Protein AF-A0A7C7H1S4-F1 (afdb_monomer)

Secondary structure (DSSP, 8-state):
--SBS-HHHHHHHHH---HHHHHHHHHHTT-TTSHHHHHHHHHHHHHHHHHHHHHHHHHHHHHHSS-HHHHHHHHHHHHHHHHHHHHHHHHT-HHHHHHHHHHHTS-HHHHHHHHHHHHHHHHHHHHHTT--HHHHHHHHHHHHHHH---TT-HHHHHHHHHIIIIIHHHHHHHHHHH--HHHHHH-HHHHHHHHHHHHHHHHHHHHHHGGGGGTS-HHHHHHHHHHHT---HHHHHHHHHHHHTTSB-HHHHHHHHHHHHHHHHHHHHHHHHHSPPP-----

Sequence (283 aa):
PELVKNDWMLALILSTTSLGVVLPVLKERRLSDTRFGQSVLMSALFADFVTMLLISLLATYLEGGLNIEMLLVFFLFLAFAALYRTGIVAQRSNTIRKLFEDLSHATSQIKLRASLAILVSFIVLAEILNAEMILGAFIAGVVISLLTTSPERKVERDLEAFGFSFFIPIFFILVGVSFDVQELISSKDALLLVPLLLAAAIVVKMVPMMLFRLSFTWKETFAAGSLLSARLSLIIAASLIALEQEIITPAVNSAIILVAIITVTLSPIVFSKLMPNGKSEEE

Nearest PDB structures (foldseek):
  5bz2-assembly1_A-2  TM=8.449E-01  e=3.592E-06  Thermus thermophilus
  4bwz-assembly1_A  TM=7.333E-01  e=1.072E-05  Thermus thermophilus
  8bxg-assembly1_A  TM=7.525E-01  e=3.982E-05  Escherichia coli
  8by2-assembly1_A  TM=7.332E-01  e=1.614E-04  Escherichia coli

Radius of gyration: 20.5 Å; Cα contacts (8 Å, |Δi|>4): 283; chains: 1; bounding box: 42×53×60 Å

Structure (mmCIF, N/CA/C/O backbone):
data_AF-A0A7C7H1S4-F1
#
_entry.id   AF-A0A7C7H1S4-F1
#
loop_
_atom_site.group_PDB
_atom_site.id
_atom_site.type_symbol
_atom_site.label_atom_id
_atom_site.label_alt_id
_atom_site.label_comp_id
_atom_site.label_asym_id
_atom_site.label_entity_id
_atom_site.label_seq_id
_atom_site.pdbx_PDB_ins_code
_atom_site.Cartn_x
_atom_site.Cartn_y
_atom_site.Cartn_z
_atom_site.occupancy
_atom_site.B_iso_or_equiv
_atom_site.auth_seq_id
_atom_site.auth_comp_id
_atom_site.auth_asym_id
_atom_site.auth_atom_id
_atom_site.pdbx_PDB_model_num
ATOM 1 N N . PRO A 1 1 ? 15.618 -3.154 -26.543 1.00 47.28 1 PRO A N 1
ATOM 2 C CA . PRO A 1 1 ? 15.459 -3.983 -25.326 1.00 47.28 1 PRO A CA 1
ATOM 3 C C . PRO A 1 1 ? 14.022 -3.875 -24.826 1.00 47.28 1 PRO A C 1
ATOM 5 O O . PRO A 1 1 ? 13.499 -2.769 -24.741 1.00 47.28 1 PRO A O 1
ATOM 8 N N . GLU A 1 2 ? 13.373 -5.007 -24.581 1.00 65.69 2 GLU A N 1
ATOM 9 C CA . GLU A 1 2 ? 12.034 -5.032 -23.994 1.00 65.69 2 GLU A CA 1
ATOM 10 C C . GLU A 1 2 ? 12.096 -4.375 -22.605 1.00 65.69 2 GLU A C 1
ATOM 12 O O . GLU A 1 2 ? 12.962 -4.712 -21.798 1.00 65.69 2 GLU A O 1
ATOM 17 N N . LEU A 1 3 ? 11.262 -3.360 -22.364 1.00 66.50 3 LEU A N 1
ATOM 18 C CA . LEU A 1 3 ? 11.312 -2.556 -21.132 1.00 66.50 3 LEU A CA 1
ATOM 19 C C . LEU A 1 3 ? 10.819 -3.340 -19.909 1.00 66.50 3 LEU A C 1
ATOM 21 O O . LEU A 1 3 ? 11.202 -3.027 -18.782 1.00 66.50 3 LEU A O 1
ATOM 25 N N . VAL A 1 4 ? 9.973 -4.343 -20.148 1.00 74.19 4 VAL A N 1
ATOM 26 C CA . VAL A 1 4 ? 9.357 -5.217 -19.152 1.00 74.19 4 VAL A CA 1
ATOM 27 C C . VAL A 1 4 ? 9.367 -6.629 -19.723 1.00 74.19 4 VAL A C 1
ATOM 29 O O . VAL A 1 4 ? 8.802 -6.855 -20.786 1.00 74.19 4 VAL A O 1
ATOM 32 N N . LYS A 1 5 ? 10.010 -7.572 -19.032 1.00 80.19 5 LYS A N 1
ATOM 33 C CA . LYS A 1 5 ? 10.092 -8.976 -19.471 1.00 80.19 5 LYS A CA 1
ATOM 34 C C . LYS A 1 5 ? 8.909 -9.833 -18.993 1.00 80.19 5 LYS A C 1
ATOM 36 O O . LYS A 1 5 ? 8.743 -10.956 -19.460 1.00 80.19 5 LYS A O 1
ATOM 41 N N . ASN A 1 6 ? 8.119 -9.352 -18.025 1.00 83.06 6 ASN A N 1
ATOM 42 C CA . ASN A 1 6 ? 7.006 -10.101 -17.435 1.00 83.06 6 ASN A CA 1
ATOM 43 C C . ASN A 1 6 ? 5.815 -9.194 -17.073 1.00 83.06 6 ASN A C 1
ATOM 45 O O . ASN A 1 6 ? 5.863 -8.428 -16.107 1.00 83.06 6 ASN A O 1
ATOM 49 N N . ASP A 1 7 ? 4.720 -9.341 -17.820 1.00 88.12 7 ASP A N 1
ATOM 50 C CA . ASP A 1 7 ? 3.498 -8.547 -17.642 1.00 88.12 7 ASP A CA 1
ATOM 51 C C . ASP A 1 7 ? 2.780 -8.826 -16.315 1.00 88.12 7 ASP A C 1
ATOM 53 O O . ASP A 1 7 ? 2.174 -7.924 -15.734 1.00 88.12 7 ASP A O 1
ATOM 57 N N . TRP A 1 8 ? 2.860 -10.059 -15.799 1.00 89.75 8 TRP A N 1
ATOM 58 C CA . TRP A 1 8 ? 2.226 -10.434 -14.532 1.00 89.75 8 TRP A CA 1
ATOM 59 C C . TRP A 1 8 ? 2.878 -9.728 -13.352 1.00 89.75 8 TRP A C 1
ATOM 61 O O . TRP A 1 8 ? 2.170 -9.215 -12.487 1.00 89.75 8 TRP A O 1
ATOM 71 N N . MET A 1 9 ? 4.210 -9.639 -13.342 1.00 90.12 9 MET A N 1
ATOM 72 C CA . MET A 1 9 ? 4.935 -8.900 -12.311 1.00 90.12 9 MET A CA 1
ATOM 73 C C . MET A 1 9 ? 4.520 -7.426 -12.321 1.00 90.12 9 MET A C 1
ATOM 75 O O . MET A 1 9 ? 4.162 -6.877 -11.281 1.00 90.12 9 MET A O 1
ATOM 79 N N . LEU A 1 10 ? 4.459 -6.801 -13.502 1.00 91.12 10 LEU A N 1
ATOM 80 C CA . LEU A 1 10 ? 4.014 -5.413 -13.625 1.00 91.12 10 LEU A CA 1
ATOM 81 C C . LEU A 1 10 ? 2.557 -5.226 -13.168 1.00 91.12 10 LEU A C 1
ATOM 83 O O . LEU A 1 10 ? 2.248 -4.264 -12.463 1.00 91.12 10 LEU A O 1
ATOM 87 N N . ALA A 1 11 ? 1.661 -6.149 -13.523 1.00 91.81 11 ALA A N 1
ATOM 88 C CA . ALA A 1 11 ? 0.269 -6.116 -13.083 1.00 91.81 11 ALA A CA 1
ATOM 89 C C . ALA A 1 11 ? 0.149 -6.210 -11.553 1.00 91.81 11 ALA A C 1
ATOM 91 O O . ALA A 1 11 ? -0.634 -5.474 -10.950 1.00 91.81 11 ALA A O 1
ATOM 92 N N . LEU A 1 12 ? 0.950 -7.068 -10.915 1.00 92.44 12 LEU A N 1
ATOM 93 C CA . LEU A 1 12 ? 0.986 -7.211 -9.461 1.00 92.44 12 LEU A CA 1
ATOM 94 C C . LEU A 1 12 ? 1.558 -5.968 -8.770 1.00 92.44 12 LEU A C 1
ATOM 96 O O . LEU A 1 12 ? 0.929 -5.463 -7.839 1.00 92.44 12 LEU A O 1
ATOM 100 N N . ILE A 1 13 ? 2.670 -5.422 -9.276 1.00 93.12 13 ILE A N 1
ATOM 101 C CA . ILE A 1 13 ? 3.261 -4.147 -8.831 1.00 93.12 13 ILE A CA 1
ATOM 102 C C . ILE A 1 13 ? 2.192 -3.046 -8.849 1.00 93.12 13 ILE A C 1
ATOM 104 O O . ILE A 1 13 ? 1.955 -2.370 -7.842 1.00 93.12 13 ILE A O 1
ATOM 108 N N . LEU A 1 14 ? 1.479 -2.903 -9.970 1.00 92.81 14 LEU A N 1
ATOM 109 C CA . LEU A 1 14 ? 0.413 -1.916 -10.120 1.00 92.81 14 LEU A CA 1
ATOM 110 C C . LEU A 1 14 ? -0.823 -2.236 -9.275 1.00 92.81 14 LEU A C 1
ATOM 112 O O . LEU A 1 14 ? -1.588 -1.325 -8.977 1.00 92.81 14 LEU A O 1
ATOM 116 N N . SER A 1 15 ? -1.050 -3.476 -8.850 1.00 92.44 15 SER A N 1
ATOM 117 C CA . SER A 1 15 ? -2.211 -3.844 -8.030 1.00 92.44 15 SER A CA 1
ATOM 118 C C . SER A 1 15 ? -2.051 -3.490 -6.545 1.00 92.44 15 SER A C 1
ATOM 120 O O . SER A 1 15 ? -3.039 -3.515 -5.804 1.00 92.44 15 SER A O 1
ATOM 122 N N . THR A 1 16 ? -0.850 -3.134 -6.094 1.00 91.94 16 THR A N 1
ATOM 123 C CA . THR A 1 16 ? -0.592 -2.747 -4.697 1.00 91.94 16 THR A CA 1
ATOM 124 C C . THR A 1 16 ? -1.364 -1.483 -4.272 1.00 91.94 16 THR A C 1
ATOM 126 O O . THR A 1 16 ? -1.793 -0.675 -5.103 1.00 91.94 16 THR A O 1
ATOM 129 N N . THR A 1 17 ? -1.568 -1.314 -2.965 1.00 91.62 17 THR A N 1
ATOM 130 C CA . THR A 1 17 ? -2.056 -0.092 -2.307 1.00 91.62 17 THR A CA 1
ATOM 131 C C . THR A 1 17 ? -1.061 0.310 -1.203 1.00 91.62 17 THR A C 1
ATOM 133 O O . THR A 1 17 ? -0.075 -0.374 -0.933 1.00 91.62 17 THR A O 1
ATOM 136 N N . SER A 1 18 ? -1.237 1.493 -0.610 1.00 89.19 18 SER A N 1
ATOM 137 C CA . SER A 1 18 ? -0.488 1.928 0.569 1.00 89.19 18 SER A CA 1
ATOM 138 C C . SER A 1 18 ? -1.405 2.117 1.775 1.00 89.19 18 SER A C 1
ATOM 140 O O . SER A 1 18 ? -1.932 3.205 2.014 1.00 89.19 18 SER A O 1
ATOM 142 N N . LEU A 1 19 ? -1.546 1.074 2.596 1.00 85.44 19 LEU A N 1
ATOM 143 C CA . LEU A 1 19 ? -2.200 1.179 3.910 1.00 85.44 19 LEU A CA 1
ATOM 144 C C . LEU A 1 19 ? -1.604 2.276 4.798 1.00 85.44 19 LEU A C 1
ATOM 146 O O . LEU A 1 19 ? -2.344 2.945 5.520 1.00 85.44 19 LEU A O 1
ATOM 150 N N . GLY A 1 20 ? -0.289 2.497 4.693 1.00 82.50 20 GLY A N 1
ATOM 151 C CA . GLY A 1 20 ? 0.423 3.566 5.398 1.00 82.50 20 GLY A CA 1
ATOM 152 C C . GLY A 1 20 ? -0.087 4.973 5.071 1.00 82.50 20 GLY A C 1
ATOM 153 O O . GLY A 1 20 ? 0.151 5.890 5.846 1.00 82.50 20 GLY A O 1
ATOM 154 N N . VAL A 1 21 ? -0.824 5.140 3.970 1.00 89.56 21 VAL A N 1
ATOM 155 C CA . VAL A 1 21 ? -1.446 6.407 3.557 1.00 89.56 21 VAL A CA 1
ATOM 156 C C . VAL A 1 21 ? -2.957 6.361 3.775 1.00 89.56 21 VAL A C 1
ATOM 158 O O . VAL A 1 21 ? -3.536 7.305 4.306 1.00 89.56 21 VAL A O 1
ATOM 161 N N . VAL A 1 22 ? -3.603 5.244 3.428 1.00 92.62 22 VAL A N 1
ATOM 162 C CA . VAL A 1 22 ? -5.058 5.071 3.567 1.00 92.62 22 VAL A CA 1
ATOM 163 C C . VAL A 1 22 ? -5.507 5.247 5.022 1.00 92.62 22 VAL A C 1
ATOM 165 O O . VAL A 1 22 ? -6.466 5.975 5.282 1.00 92.62 22 VAL A O 1
ATOM 168 N N . LEU A 1 23 ? -4.823 4.613 5.981 1.00 90.62 23 LEU A N 1
ATOM 169 C CA . LEU A 1 23 ? -5.237 4.640 7.386 1.00 90.62 23 LEU A CA 1
ATOM 170 C C . LEU A 1 23 ? -5.125 6.042 8.016 1.00 90.62 23 LEU A C 1
ATOM 172 O O . LEU A 1 23 ? -6.124 6.486 8.590 1.00 90.62 23 LEU A O 1
ATOM 176 N N . PRO A 1 24 ? -3.993 6.770 7.911 1.00 88.56 24 PRO A N 1
ATOM 177 C CA . PRO A 1 24 ? -3.907 8.142 8.410 1.00 88.56 24 PRO A CA 1
ATOM 178 C C . PRO A 1 24 ? -4.951 9.068 7.800 1.00 88.56 24 PRO A C 1
ATOM 180 O O . PRO A 1 24 ? -5.603 9.797 8.540 1.00 88.56 24 PRO A O 1
ATOM 183 N N . VAL A 1 25 ? -5.179 8.985 6.485 1.00 92.25 25 VAL A N 1
ATOM 184 C CA . VAL A 1 25 ? -6.167 9.829 5.799 1.00 92.25 25 VAL A CA 1
ATOM 185 C C . VAL A 1 25 ? -7.581 9.557 6.320 1.00 92.25 25 VAL A C 1
ATOM 187 O O . VAL A 1 25 ? -8.343 10.490 6.567 1.00 92.25 25 VAL A O 1
ATOM 190 N N . LEU A 1 26 ? -7.949 8.292 6.552 1.00 92.88 26 LEU A N 1
ATOM 191 C CA . LEU A 1 26 ? -9.249 7.960 7.147 1.00 92.88 26 LEU A CA 1
ATOM 192 C C . LEU A 1 26 ? -9.358 8.402 8.611 1.00 92.88 26 LEU A C 1
ATOM 194 O O . LEU A 1 26 ? -10.427 8.863 9.015 1.00 92.88 26 LEU A O 1
ATOM 198 N N . LYS A 1 27 ? -8.283 8.288 9.401 1.00 89.44 27 LYS A N 1
ATOM 199 C CA . LYS A 1 27 ? -8.245 8.768 10.793 1.00 89.44 27 LYS A CA 1
ATOM 200 C C . LYS A 1 27 ? -8.372 10.288 10.871 1.00 89.44 27 LYS A C 1
ATOM 202 O O . LYS A 1 27 ? -9.182 10.787 11.647 1.00 89.44 27 LYS A O 1
ATOM 207 N N . GLU A 1 28 ? -7.639 11.018 10.035 1.00 89.75 28 GLU A N 1
ATOM 208 C CA . GLU A 1 28 ? -7.697 12.482 9.943 1.00 89.75 28 GLU A CA 1
ATOM 209 C C . GLU A 1 28 ? -9.112 12.963 9.593 1.00 89.75 28 GLU A C 1
ATOM 211 O O . GLU A 1 28 ? -9.611 13.938 10.154 1.00 89.75 28 GLU A O 1
ATOM 216 N N . ARG A 1 29 ? -9.807 12.218 8.727 1.00 89.50 29 ARG A N 1
ATOM 217 C CA . ARG A 1 29 ? -11.204 12.478 8.352 1.00 89.50 29 ARG A CA 1
ATOM 218 C C . ARG A 1 29 ? -12.237 11.922 9.335 1.00 89.50 29 ARG A C 1
ATOM 220 O O . ARG A 1 29 ? -13.429 12.050 9.072 1.00 89.50 29 ARG A O 1
ATOM 227 N N . ARG A 1 30 ? -11.820 11.304 10.449 1.00 90.06 30 ARG A N 1
ATOM 228 C CA . ARG A 1 30 ? -12.698 10.621 11.425 1.00 90.06 30 ARG A CA 1
ATOM 229 C C . ARG A 1 30 ? -13.612 9.559 10.792 1.00 90.06 30 ARG A C 1
ATOM 231 O O . ARG A 1 30 ? -14.701 9.282 11.284 1.00 90.06 30 ARG A O 1
ATOM 238 N N . LEU A 1 31 ? -13.170 8.958 9.690 1.00 92.06 31 LEU A N 1
ATOM 239 C CA . LEU A 1 31 ? -13.902 7.922 8.963 1.00 92.06 31 LEU A CA 1
ATOM 240 C C . LEU A 1 31 ? -13.454 6.509 9.346 1.00 92.06 31 LEU A C 1
ATOM 242 O O . LEU A 1 31 ? -14.145 5.561 8.978 1.00 92.06 31 LEU A O 1
ATOM 246 N N . SER A 1 32 ? -12.345 6.355 10.079 1.00 88.38 32 SER A N 1
ATOM 247 C CA . SER A 1 32 ? -11.744 5.058 10.426 1.00 88.38 32 SER A CA 1
ATOM 248 C C . SER A 1 32 ? -12.732 4.066 11.031 1.00 88.38 32 SER A C 1
ATOM 250 O O . SER A 1 32 ? -12.689 2.897 10.674 1.00 88.38 32 SER A O 1
ATOM 252 N N . ASP A 1 33 ? -13.649 4.519 11.883 1.00 88.25 33 ASP A N 1
ATOM 253 C CA . ASP A 1 33 ? -14.593 3.649 12.604 1.00 88.25 33 ASP A CA 1
ATOM 254 C C . ASP A 1 33 ? -15.971 3.554 11.927 1.00 88.25 33 ASP A C 1
ATOM 256 O O . ASP A 1 33 ? -16.866 2.847 12.387 1.00 88.25 33 ASP A O 1
ATOM 260 N N . THR A 1 34 ? -16.157 4.248 10.802 1.00 92.81 34 THR A N 1
ATOM 261 C CA . THR A 1 34 ? -17.404 4.198 10.030 1.00 92.81 34 THR A CA 1
ATOM 262 C C . THR A 1 34 ? -17.481 2.927 9.188 1.00 92.81 34 THR A C 1
ATOM 264 O O . THR A 1 34 ? -16.463 2.361 8.791 1.00 92.81 34 THR A O 1
ATOM 267 N N . ARG A 1 35 ? -18.700 2.507 8.815 1.00 93.81 35 ARG A N 1
ATOM 268 C CA . ARG A 1 35 ? -18.900 1.375 7.888 1.00 93.81 35 ARG A CA 1
ATOM 269 C C . ARG A 1 35 ? -18.147 1.564 6.566 1.00 93.81 35 ARG A C 1
ATOM 271 O O . ARG A 1 35 ? -17.605 0.598 6.032 1.00 93.81 35 ARG A O 1
ATOM 278 N N . PHE A 1 36 ? -18.107 2.797 6.060 1.00 93.88 36 PHE A N 1
ATOM 279 C CA . PHE A 1 36 ? -17.370 3.153 4.850 1.00 93.88 36 PHE A CA 1
ATOM 280 C C . PHE A 1 36 ? -15.860 2.988 5.043 1.00 93.88 36 PHE A C 1
ATOM 282 O O . PHE A 1 36 ? -15.238 2.214 4.318 1.00 93.88 36 PHE A O 1
ATOM 289 N N . GLY A 1 37 ? -15.278 3.647 6.051 1.00 94.00 37 GLY A N 1
ATOM 290 C CA . GLY A 1 37 ? -13.837 3.577 6.303 1.00 94.00 37 GLY A CA 1
ATOM 291 C C . GLY A 1 37 ? -13.358 2.162 6.618 1.00 94.00 37 GLY A C 1
ATOM 292 O O . GLY A 1 37 ? -12.344 1.738 6.073 1.00 94.00 37 GLY A O 1
ATOM 293 N N . GLN A 1 38 ? -14.126 1.386 7.388 1.00 93.69 38 GLN A N 1
ATOM 294 C CA . GLN A 1 38 ? -13.836 -0.030 7.630 1.00 93.69 38 GLN A CA 1
ATOM 295 C C . GLN A 1 38 ? -13.867 -0.853 6.336 1.00 93.69 38 GLN A C 1
ATOM 297 O O . GLN A 1 38 ? -12.986 -1.680 6.122 1.00 93.69 38 GLN A O 1
ATOM 302 N N . SER A 1 39 ? -14.815 -0.599 5.429 1.00 93.94 39 SER A N 1
ATOM 303 C CA . SER A 1 39 ? -14.861 -1.295 4.133 1.00 93.94 39 SER A CA 1
ATOM 304 C C . SER A 1 39 ? -13.647 -0.960 3.260 1.00 93.94 39 SER A C 1
ATOM 306 O O . SER A 1 39 ? -13.067 -1.853 2.645 1.00 93.94 39 SER A O 1
ATOM 308 N N . VAL A 1 40 ? -13.219 0.308 3.242 1.00 94.81 40 VAL A N 1
ATOM 309 C CA . VAL A 1 40 ? -12.005 0.744 2.531 1.00 94.81 40 VAL A CA 1
ATOM 310 C C . VAL A 1 40 ? -10.755 0.102 3.134 1.00 94.81 40 VAL A C 1
ATOM 312 O O . VAL A 1 40 ? -9.943 -0.443 2.391 1.00 94.81 40 VAL A O 1
ATOM 315 N N . LEU A 1 41 ? -10.615 0.107 4.464 1.00 92.88 41 LEU A N 1
ATOM 316 C CA . LEU A 1 41 ? -9.484 -0.516 5.159 1.00 92.88 41 LEU A CA 1
ATOM 317 C C . LEU A 1 41 ? -9.416 -2.019 4.897 1.00 92.88 41 LEU A C 1
ATOM 319 O O . LEU A 1 41 ? -8.350 -2.520 4.558 1.00 92.88 41 LEU A O 1
ATOM 323 N N . MET A 1 42 ? -10.540 -2.731 4.993 1.00 90.12 42 MET A N 1
ATOM 324 C CA . MET A 1 42 ? -10.583 -4.172 4.726 1.00 90.12 42 MET A CA 1
ATOM 325 C C . MET A 1 42 ? -10.261 -4.486 3.265 1.00 90.12 42 MET A C 1
ATOM 327 O O . MET A 1 42 ? -9.523 -5.430 2.993 1.00 90.12 42 MET A O 1
ATOM 331 N N . SER A 1 43 ? -10.750 -3.673 2.324 1.00 91.19 43 SER A N 1
ATOM 332 C CA . SER A 1 43 ? -10.398 -3.819 0.911 1.00 91.19 43 SER A CA 1
ATOM 333 C C . SER A 1 43 ? -8.911 -3.566 0.660 1.00 91.19 43 SER A C 1
ATOM 335 O O . SER A 1 43 ? -8.311 -4.295 -0.126 1.00 91.19 43 SER A O 1
ATOM 337 N N . ALA A 1 44 ? -8.318 -2.554 1.303 1.00 91.19 44 ALA A N 1
ATOM 338 C CA . ALA A 1 44 ? -6.889 -2.264 1.202 1.00 91.19 44 ALA A CA 1
ATOM 339 C C . ALA A 1 44 ? -6.050 -3.404 1.792 1.00 91.19 44 ALA A C 1
ATOM 341 O O . ALA A 1 44 ? -5.161 -3.909 1.119 1.00 91.19 44 ALA A O 1
ATOM 342 N N . LEU A 1 45 ? -6.387 -3.858 3.006 1.00 86.25 45 LEU A N 1
ATOM 343 C CA . LEU A 1 45 ? -5.725 -4.972 3.690 1.00 86.25 45 LEU A CA 1
ATOM 344 C C . LEU A 1 45 ? -5.766 -6.251 2.863 1.00 86.25 45 LEU A C 1
ATOM 346 O O . LEU A 1 45 ? -4.744 -6.908 2.699 1.00 86.25 45 LEU A O 1
ATOM 350 N N . PHE A 1 46 ? -6.935 -6.592 2.322 1.00 86.12 46 PHE A N 1
ATOM 351 C CA . PHE A 1 46 ? -7.085 -7.779 1.493 1.00 86.12 46 PHE A CA 1
ATOM 352 C C . PHE A 1 46 ? -6.291 -7.663 0.188 1.00 86.12 46 PHE A C 1
ATOM 354 O O . PHE A 1 46 ? -5.598 -8.604 -0.188 1.00 86.12 46 PHE A O 1
ATOM 361 N N . ALA A 1 47 ? -6.356 -6.511 -0.486 1.00 87.38 47 ALA A N 1
ATOM 362 C CA . ALA A 1 47 ? -5.604 -6.281 -1.715 1.00 87.38 47 ALA A CA 1
ATOM 363 C C . ALA A 1 47 ? -4.090 -6.356 -1.478 1.00 87.38 47 ALA A C 1
ATOM 365 O O . ALA A 1 47 ? -3.403 -7.052 -2.220 1.00 87.38 47 ALA A O 1
ATOM 366 N N . ASP A 1 48 ? -3.579 -5.696 -0.440 1.00 86.75 48 ASP A N 1
ATOM 367 C CA . ASP A 1 48 ? -2.154 -5.704 -0.097 1.00 86.75 48 ASP A CA 1
ATOM 368 C C . ASP A 1 48 ? -1.692 -7.113 0.291 1.00 86.75 48 ASP A C 1
ATOM 370 O O . ASP A 1 48 ? -0.679 -7.585 -0.216 1.00 86.75 48 ASP A O 1
ATOM 374 N N . PHE A 1 49 ? -2.476 -7.836 1.096 1.00 81.62 49 PHE A N 1
ATOM 375 C CA . PHE A 1 49 ? -2.153 -9.210 1.476 1.00 81.62 49 PHE A CA 1
ATOM 376 C C . PHE A 1 49 ? -2.088 -10.157 0.267 1.00 81.62 49 PHE A C 1
ATOM 378 O O . PHE A 1 49 ? -1.109 -10.882 0.092 1.00 81.62 49 PHE A O 1
ATOM 385 N N . VAL A 1 50 ? -3.117 -10.144 -0.587 1.00 84.75 50 VAL A N 1
ATOM 386 C CA . VAL A 1 50 ? -3.188 -11.027 -1.761 1.00 84.75 50 VAL A CA 1
ATOM 387 C C . VAL A 1 50 ? -2.109 -10.675 -2.778 1.00 84.75 50 VAL A C 1
ATOM 389 O O . VAL A 1 50 ? -1.442 -11.570 -3.287 1.00 84.75 50 VAL A O 1
ATOM 392 N N . THR A 1 51 ? -1.916 -9.389 -3.075 1.00 87.56 51 THR A N 1
ATOM 393 C CA . THR A 1 51 ? -0.889 -8.965 -4.039 1.00 87.56 51 THR A CA 1
ATOM 394 C C . THR A 1 51 ? 0.501 -9.321 -3.555 1.00 87.56 51 THR A C 1
ATOM 396 O O . THR A 1 51 ? 1.285 -9.849 -4.334 1.00 87.56 51 THR A O 1
ATOM 399 N N . MET A 1 52 ? 0.782 -9.125 -2.270 1.00 81.31 52 MET A N 1
ATOM 400 C CA . MET A 1 52 ? 2.064 -9.492 -1.699 1.00 81.31 52 MET A CA 1
ATOM 401 C C . MET A 1 52 ? 2.335 -10.998 -1.789 1.00 81.31 52 MET A C 1
ATOM 403 O O . MET A 1 52 ? 3.428 -11.409 -2.176 1.00 81.31 52 MET A O 1
ATOM 407 N N . LEU A 1 53 ? 1.334 -11.821 -1.472 1.00 79.56 53 LEU A N 1
ATOM 408 C CA . LEU A 1 53 ? 1.434 -13.271 -1.609 1.00 79.56 53 LEU A CA 1
ATOM 409 C C . LEU A 1 53 ? 1.731 -13.663 -3.062 1.00 79.56 53 LEU A C 1
ATOM 411 O O . LEU A 1 53 ? 2.618 -14.473 -3.312 1.00 79.56 53 LEU A O 1
ATOM 415 N N . LEU A 1 54 ? 1.018 -13.072 -4.022 1.00 86.12 54 LEU A N 1
ATOM 416 C CA . LEU A 1 54 ? 1.216 -13.361 -5.442 1.00 86.12 54 LEU A CA 1
ATOM 417 C C . LEU A 1 54 ? 2.587 -12.900 -5.950 1.00 86.12 54 LEU A C 1
ATOM 419 O O . LEU A 1 54 ? 3.182 -13.612 -6.751 1.00 86.12 54 LEU A O 1
ATOM 423 N N . ILE A 1 55 ? 3.094 -11.754 -5.482 1.00 85.50 55 ILE A N 1
ATOM 424 C CA . ILE A 1 55 ? 4.439 -11.265 -5.826 1.00 85.50 55 ILE A CA 1
ATOM 425 C C . ILE A 1 55 ? 5.488 -12.242 -5.312 1.00 85.50 55 ILE A C 1
ATOM 427 O O . ILE A 1 55 ? 6.324 -12.668 -6.097 1.00 85.50 55 ILE A O 1
ATOM 431 N N . SER A 1 56 ? 5.400 -12.653 -4.044 1.00 80.88 56 SER A N 1
ATOM 432 C CA . SER A 1 56 ? 6.348 -13.608 -3.462 1.00 80.88 56 SER A CA 1
ATOM 433 C C . SER A 1 56 ? 6.330 -14.944 -4.211 1.00 80.88 56 SER A C 1
ATOM 435 O O . SER A 1 56 ? 7.383 -15.429 -4.608 1.00 80.88 56 SER A O 1
ATOM 437 N N . LEU A 1 57 ? 5.148 -15.507 -4.495 1.00 81.56 57 LEU A N 1
ATOM 438 C CA . LEU A 1 57 ? 5.049 -16.751 -5.270 1.00 81.56 57 LEU A CA 1
ATOM 439 C C . LEU A 1 57 ? 5.612 -16.602 -6.689 1.00 81.56 57 LEU A C 1
ATOM 441 O O . LEU A 1 57 ? 6.287 -17.509 -7.176 1.00 81.56 57 LEU A O 1
ATOM 445 N N . LEU A 1 58 ? 5.330 -15.481 -7.360 1.00 85.31 58 LEU A N 1
ATOM 446 C CA . LEU A 1 58 ? 5.824 -15.226 -8.710 1.00 85.31 58 LEU A CA 1
ATOM 447 C C . LEU A 1 58 ? 7.345 -15.039 -8.719 1.00 85.31 58 LEU A C 1
ATOM 449 O O . LEU A 1 58 ? 8.006 -15.629 -9.565 1.00 85.31 58 LEU A O 1
ATOM 453 N N . ALA A 1 59 ? 7.890 -14.268 -7.779 1.00 80.56 59 ALA A N 1
ATOM 454 C CA . ALA A 1 59 ? 9.321 -14.026 -7.637 1.00 80.56 59 ALA A CA 1
ATOM 455 C C . ALA A 1 59 ? 10.088 -15.340 -7.420 1.00 80.56 59 ALA A C 1
ATOM 457 O O . ALA A 1 59 ? 11.012 -15.632 -8.177 1.00 80.56 59 ALA A O 1
ATOM 458 N N . THR A 1 60 ? 9.640 -16.187 -6.484 1.00 77.62 60 THR A N 1
ATOM 459 C CA . THR A 1 60 ? 10.238 -17.514 -6.249 1.00 77.62 60 THR A CA 1
ATOM 460 C C . THR A 1 60 ? 10.113 -18.423 -7.477 1.00 77.62 60 THR A C 1
ATOM 462 O O . THR A 1 60 ? 11.037 -19.159 -7.821 1.00 77.62 60 THR A O 1
ATOM 465 N N . TYR A 1 61 ? 8.971 -18.382 -8.175 1.00 81.88 61 TYR A N 1
ATOM 466 C CA . TYR A 1 61 ? 8.773 -19.177 -9.388 1.00 81.88 61 TYR A CA 1
ATOM 467 C C . TYR A 1 61 ? 9.739 -18.779 -10.510 1.00 81.88 61 TYR A C 1
ATOM 469 O O . TYR A 1 61 ? 10.235 -19.658 -11.217 1.00 81.88 61 TYR A O 1
ATOM 477 N N . LEU A 1 62 ? 10.017 -17.482 -10.670 1.00 80.25 62 LEU A N 1
ATOM 478 C CA . LEU A 1 62 ? 10.903 -16.968 -11.715 1.00 80.25 62 LEU A CA 1
ATOM 479 C C . LEU A 1 62 ? 12.385 -17.284 -11.463 1.00 80.25 62 LEU A C 1
ATOM 481 O O . LEU A 1 62 ? 13.116 -17.476 -12.432 1.00 80.25 62 LEU A O 1
ATOM 485 N N . GLU A 1 63 ? 12.818 -17.399 -10.206 1.00 75.81 63 GLU A N 1
ATOM 486 C CA . GLU A 1 63 ? 14.213 -17.720 -9.862 1.00 75.81 63 GLU A CA 1
ATOM 487 C C . GLU A 1 63 ? 14.578 -19.200 -10.041 1.00 75.81 63 GLU A C 1
ATOM 489 O O . GLU A 1 63 ? 15.717 -19.514 -10.390 1.00 75.81 63 GLU A O 1
ATOM 494 N N . GLY A 1 64 ? 13.639 -20.131 -9.832 1.00 70.88 64 GLY A N 1
ATOM 495 C CA . GLY A 1 64 ? 13.991 -21.557 -9.813 1.00 70.88 64 GLY A CA 1
ATOM 496 C C . GLY A 1 64 ? 12.871 -22.566 -10.070 1.00 70.88 64 GLY A C 1
ATOM 497 O O . GLY A 1 64 ? 13.124 -23.764 -9.941 1.00 70.88 64 GLY A O 1
ATOM 498 N N . GLY A 1 65 ? 11.659 -22.136 -10.441 1.00 64.94 65 GLY A N 1
ATOM 499 C CA . GLY A 1 65 ? 10.504 -23.018 -10.664 1.00 64.94 65 GLY A CA 1
ATOM 500 C C . GLY A 1 65 ? 9.781 -23.458 -9.379 1.00 64.94 65 GLY A C 1
ATOM 501 O O . GLY A 1 65 ? 9.944 -22.861 -8.319 1.00 64.94 65 GLY A O 1
ATOM 502 N N . LEU A 1 66 ? 8.926 -24.493 -9.467 1.00 59.66 66 LEU A N 1
ATOM 503 C CA . LEU A 1 66 ? 8.150 -25.038 -8.332 1.00 59.66 66 LEU A CA 1
ATOM 504 C C . LEU A 1 66 ? 9.053 -25.763 -7.311 1.00 59.66 66 LEU A C 1
ATOM 506 O O . LEU A 1 66 ? 9.132 -26.990 -7.306 1.00 59.66 66 LEU A O 1
ATOM 510 N N . ASN A 1 67 ? 9.713 -24.997 -6.439 1.00 64.62 67 ASN A N 1
ATOM 511 C CA . ASN A 1 67 ? 10.620 -25.498 -5.402 1.00 64.62 67 ASN A CA 1
ATOM 512 C C . ASN A 1 67 ? 9.968 -25.597 -4.014 1.00 64.62 67 ASN A C 1
ATOM 514 O O . ASN A 1 67 ? 8.855 -25.126 -3.770 1.00 64.62 67 ASN A O 1
ATOM 518 N N . ILE A 1 68 ? 10.704 -26.202 -3.074 1.00 62.03 68 ILE A N 1
ATOM 519 C CA . ILE A 1 68 ? 10.302 -26.350 -1.668 1.00 62.03 68 ILE A CA 1
ATOM 520 C C . ILE A 1 68 ? 10.023 -25.003 -0.984 1.00 62.03 68 ILE A C 1
ATOM 522 O O . ILE A 1 68 ? 9.205 -24.943 -0.075 1.00 62.03 68 ILE A O 1
ATOM 526 N N . GLU A 1 69 ? 10.622 -23.917 -1.467 1.00 63.28 69 GLU A N 1
ATOM 527 C CA . GLU A 1 69 ? 10.425 -22.543 -0.986 1.00 63.28 69 GLU A CA 1
ATOM 528 C C . GLU A 1 69 ? 8.985 -22.054 -1.189 1.00 63.28 69 GLU A C 1
ATOM 530 O O . GLU A 1 69 ? 8.373 -21.539 -0.257 1.00 63.28 69 GLU A O 1
ATOM 535 N N . MET A 1 70 ? 8.361 -22.343 -2.338 1.00 63.94 70 MET A N 1
ATOM 536 C CA . MET A 1 70 ? 6.932 -22.055 -2.540 1.00 63.94 70 MET A CA 1
ATOM 537 C C . MET A 1 70 ? 6.042 -22.847 -1.576 1.00 63.94 70 MET A C 1
ATOM 539 O O . MET A 1 70 ? 5.027 -22.343 -1.088 1.00 63.94 70 MET A O 1
ATOM 543 N N . LEU A 1 71 ? 6.432 -24.087 -1.270 1.00 63.78 71 LEU A N 1
ATOM 544 C CA . LEU A 1 71 ? 5.734 -24.910 -0.289 1.00 63.78 71 LEU A CA 1
ATOM 545 C C . LEU A 1 71 ? 5.916 -24.349 1.130 1.00 63.78 71 LEU A C 1
ATOM 547 O O . LEU A 1 71 ? 4.977 -24.387 1.919 1.00 63.78 71 LEU A O 1
ATOM 551 N N . LEU A 1 72 ? 7.082 -23.783 1.445 1.00 62.62 72 LEU A N 1
ATOM 552 C CA . LEU A 1 72 ? 7.375 -23.129 2.720 1.00 62.62 72 LEU A CA 1
ATOM 553 C C . LEU A 1 72 ? 6.602 -21.816 2.897 1.00 62.62 72 LEU A C 1
ATOM 555 O O . LEU A 1 72 ? 6.063 -21.595 3.979 1.00 62.62 72 LEU A O 1
ATOM 559 N N . VAL A 1 73 ? 6.443 -21.003 1.847 1.00 63.94 73 VAL A N 1
ATOM 560 C CA . VAL A 1 73 ? 5.548 -19.826 1.851 1.00 63.94 73 VAL A CA 1
ATOM 561 C C . VAL A 1 73 ? 4.101 -20.255 2.122 1.00 63.94 73 VAL A C 1
ATOM 563 O O . VAL A 1 73 ? 3.408 -19.672 2.960 1.00 63.94 73 VAL A O 1
ATOM 566 N N . PHE A 1 74 ? 3.649 -21.335 1.479 1.00 67.31 74 PHE A N 1
ATOM 567 C CA . PHE A 1 74 ? 2.328 -21.910 1.731 1.00 67.31 74 PHE A CA 1
ATOM 568 C C . PHE A 1 74 ? 2.191 -22.482 3.155 1.00 67.31 74 PHE A C 1
ATOM 570 O O . PHE A 1 74 ? 1.156 -22.302 3.800 1.00 67.31 74 PHE A O 1
ATOM 577 N N . PHE A 1 75 ? 3.229 -23.124 3.696 1.00 65.88 75 PHE A N 1
ATOM 578 C CA . PHE A 1 75 ? 3.244 -23.623 5.073 1.00 65.88 75 PHE A CA 1
ATOM 579 C C . PHE A 1 75 ? 3.316 -22.506 6.110 1.00 65.88 75 PHE A C 1
ATOM 581 O O . PHE A 1 75 ? 2.684 -22.640 7.153 1.00 65.88 75 PHE A O 1
ATOM 588 N N . LEU A 1 76 ? 4.006 -21.398 5.837 1.00 65.56 76 LEU A N 1
ATOM 589 C CA . LEU A 1 76 ? 3.978 -20.200 6.676 1.00 65.56 76 LEU A CA 1
ATOM 590 C C . LEU A 1 76 ? 2.546 -19.660 6.769 1.00 65.56 76 LEU A C 1
ATOM 592 O O . LEU A 1 76 ? 2.070 -19.319 7.852 1.00 65.56 76 LEU A O 1
ATOM 596 N N . PHE A 1 77 ? 1.820 -19.680 5.650 1.00 66.75 77 PHE A N 1
ATOM 597 C CA . PHE A 1 77 ? 0.411 -19.309 5.605 1.00 66.75 77 PHE A CA 1
ATOM 598 C C . PHE A 1 77 ? -0.501 -20.314 6.329 1.00 66.75 77 PHE A C 1
ATOM 600 O O . PHE A 1 77 ? -1.404 -19.913 7.064 1.00 66.75 77 PHE A O 1
ATOM 607 N N . LEU A 1 78 ? -0.253 -21.621 6.196 1.00 66.25 78 LEU A N 1
ATOM 608 C CA . LEU A 1 78 ? -1.000 -22.653 6.920 1.00 66.25 78 LEU A CA 1
ATOM 609 C C . LEU A 1 78 ? -0.728 -22.595 8.431 1.00 66.25 78 LEU A C 1
ATOM 611 O O . LEU A 1 78 ? -1.653 -22.730 9.231 1.00 66.25 78 LEU A O 1
ATOM 615 N N . ALA A 1 79 ? 0.520 -22.339 8.824 1.00 63.94 79 ALA A N 1
ATOM 616 C CA . ALA A 1 79 ? 0.929 -22.112 10.202 1.00 63.94 79 ALA A CA 1
ATOM 617 C C . ALA A 1 79 ? 0.264 -20.854 10.764 1.00 63.94 79 ALA A C 1
ATOM 619 O O . ALA A 1 79 ? -0.248 -20.890 11.878 1.00 63.94 79 ALA A O 1
ATOM 620 N N . PHE A 1 80 ? 0.176 -19.781 9.977 1.00 65.56 80 PHE A N 1
ATOM 621 C CA . PHE A 1 80 ? -0.576 -18.579 10.322 1.00 65.56 80 PHE A CA 1
ATOM 622 C C . PHE A 1 80 ? -2.078 -18.855 10.498 1.00 65.56 80 PHE A C 1
ATOM 624 O O . PHE A 1 80 ? -2.653 -18.484 11.521 1.00 65.56 80 PHE A O 1
ATOM 631 N N . ALA A 1 81 ? -2.719 -19.555 9.557 1.00 65.19 81 ALA A N 1
ATOM 632 C CA . ALA A 1 81 ? -4.131 -19.927 9.653 1.00 65.19 81 ALA A CA 1
ATOM 633 C C . ALA A 1 81 ? -4.401 -20.836 10.869 1.00 65.19 81 ALA A C 1
ATOM 635 O O . ALA A 1 81 ? -5.410 -20.681 11.566 1.00 65.19 81 ALA A O 1
ATOM 636 N N . ALA A 1 82 ? -3.473 -21.749 11.167 1.00 63.97 82 ALA A N 1
ATOM 637 C CA . ALA A 1 82 ? -3.504 -22.583 12.359 1.00 63.97 82 ALA A CA 1
ATOM 638 C C . ALA A 1 82 ? -3.318 -21.753 13.638 1.00 63.97 82 ALA A C 1
ATOM 640 O O . AL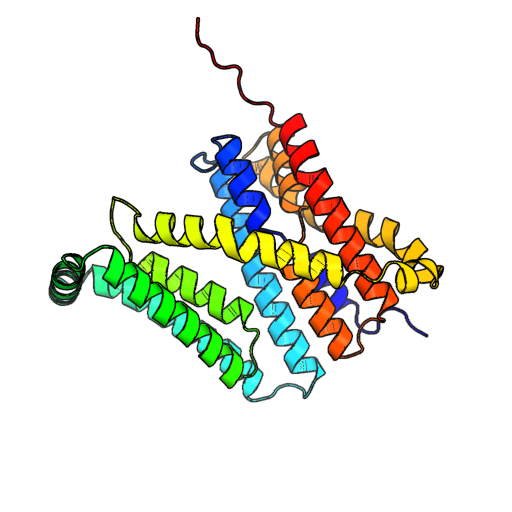A A 1 82 ? -4.059 -21.971 14.596 1.00 63.97 82 ALA A O 1
ATOM 641 N N . LEU A 1 83 ? -2.411 -20.772 13.659 1.00 62.03 83 LEU A N 1
ATOM 642 C CA . LEU A 1 83 ? -2.206 -19.847 14.779 1.00 62.03 83 LEU A CA 1
ATOM 643 C C . LEU A 1 83 ? -3.436 -18.972 15.024 1.00 62.03 83 LEU A C 1
ATOM 645 O O . LEU A 1 83 ? -3.866 -18.852 16.166 1.00 62.03 83 LEU A O 1
ATOM 649 N N . TYR A 1 84 ? -4.050 -18.430 13.971 1.00 64.56 84 TYR A N 1
ATOM 650 C CA . TYR A 1 84 ? -5.295 -17.665 14.057 1.00 64.56 84 TYR A CA 1
ATOM 651 C C . TYR A 1 84 ? -6.420 -18.504 14.673 1.00 64.56 84 TYR A C 1
ATOM 653 O O . TYR A 1 84 ? -7.058 -18.103 15.650 1.00 64.56 84 TYR A O 1
ATOM 661 N N . ARG A 1 85 ? -6.615 -19.725 14.161 1.00 63.34 85 ARG A N 1
ATOM 662 C CA . ARG A 1 85 ? -7.623 -20.657 14.677 1.00 63.34 85 ARG A CA 1
ATOM 663 C C . ARG A 1 85 ? -7.329 -21.069 16.119 1.00 63.34 85 ARG A C 1
ATOM 665 O O . ARG A 1 85 ? -8.244 -21.124 16.936 1.00 63.34 85 ARG A O 1
ATOM 672 N N . THR A 1 86 ? -6.064 -21.326 16.441 1.00 60.59 86 THR A N 1
ATOM 673 C CA . THR A 1 86 ? -5.634 -21.709 17.790 1.00 60.59 86 THR A CA 1
ATOM 674 C C . THR A 1 86 ? -5.766 -20.540 18.757 1.00 60.59 86 THR A C 1
ATOM 676 O O . THR A 1 86 ? -6.199 -20.769 19.873 1.00 60.59 86 THR A O 1
ATOM 679 N N . GLY A 1 87 ? -5.511 -19.296 18.343 1.00 58.88 87 GLY A N 1
ATOM 680 C CA . GLY A 1 87 ? -5.730 -18.089 19.147 1.00 58.88 87 GLY A CA 1
ATOM 681 C C . GLY A 1 87 ? -7.203 -17.882 19.512 1.00 58.88 87 GLY A C 1
ATOM 682 O O . GLY A 1 87 ? -7.526 -17.646 20.675 1.00 58.88 87 GLY A O 1
ATOM 683 N N . ILE A 1 88 ? -8.114 -18.089 18.555 1.00 61.38 88 ILE A N 1
ATOM 684 C CA . ILE A 1 88 ? -9.568 -18.049 18.797 1.00 61.38 88 ILE A CA 1
ATOM 685 C C . ILE A 1 88 ? -10.012 -19.176 19.743 1.00 61.38 88 ILE A C 1
ATOM 687 O O . ILE A 1 88 ? -10.831 -18.965 20.640 1.00 61.38 88 ILE A O 1
ATOM 691 N N . VAL A 1 89 ? -9.482 -20.389 19.559 1.00 59.25 89 VAL A N 1
ATOM 692 C CA . VAL A 1 89 ? -9.801 -21.548 20.412 1.00 59.25 89 VAL A CA 1
ATOM 693 C C . VAL A 1 89 ? -9.185 -21.397 21.809 1.00 59.25 89 VAL A C 1
ATOM 695 O O . VAL A 1 89 ? -9.825 -21.730 22.804 1.00 59.25 89 VAL A O 1
ATOM 698 N N . ALA A 1 90 ? -7.985 -20.834 21.906 1.00 54.19 90 ALA A N 1
ATOM 699 C CA . ALA A 1 90 ? -7.286 -20.545 23.149 1.00 54.19 90 ALA A CA 1
ATOM 700 C C . ALA A 1 90 ? -8.007 -19.472 23.973 1.00 54.19 90 ALA A C 1
ATOM 702 O O . ALA A 1 90 ? -8.130 -19.635 25.184 1.00 54.19 90 ALA A O 1
ATOM 703 N N . GLN A 1 91 ? -8.584 -18.449 23.329 1.00 53.22 91 GLN A N 1
ATOM 704 C CA . GLN A 1 91 ? -9.474 -17.480 23.985 1.00 53.22 91 GLN A CA 1
ATOM 705 C C . GLN A 1 91 ? -10.719 -18.127 24.618 1.00 53.22 91 GLN A C 1
ATOM 707 O O . GLN A 1 91 ? -11.268 -17.584 25.576 1.00 53.22 91 GLN A O 1
ATOM 712 N N . ARG A 1 92 ? -11.166 -19.291 24.120 1.00 55.09 92 ARG A N 1
ATOM 713 C CA . ARG A 1 92 ? -12.285 -20.059 24.699 1.00 55.09 92 ARG A CA 1
ATOM 714 C C . ARG A 1 92 ? -11.871 -20.988 25.847 1.00 55.09 92 ARG A C 1
ATOM 716 O O . ARG A 1 92 ? -12.744 -21.478 26.557 1.00 55.09 92 ARG A O 1
ATOM 723 N N . SER A 1 93 ? -10.576 -21.237 26.050 1.00 54.47 93 SER A N 1
ATOM 724 C CA . SER A 1 93 ? -10.073 -22.097 27.126 1.00 54.47 93 SER A CA 1
ATOM 725 C C . SER A 1 93 ? -9.760 -21.283 28.384 1.00 54.47 93 SER A C 1
ATOM 727 O O . SER A 1 93 ? -8.871 -20.432 28.380 1.00 54.47 93 SER A O 1
ATOM 729 N N . ASN A 1 94 ? -10.446 -21.579 29.495 1.00 54.31 94 ASN A N 1
ATOM 730 C CA . ASN A 1 94 ? -10.259 -20.887 30.781 1.00 54.31 94 ASN A CA 1
ATOM 731 C C . ASN A 1 94 ? -8.814 -20.950 31.319 1.00 54.31 94 ASN A C 1
ATOM 733 O O . ASN A 1 94 ? -8.391 -20.041 32.029 1.00 54.31 94 ASN A O 1
ATOM 737 N N . THR A 1 95 ? -8.045 -21.989 30.982 1.00 56.72 95 THR A N 1
ATOM 738 C CA . THR A 1 95 ? -6.657 -22.160 31.448 1.00 56.72 95 THR A CA 1
ATOM 739 C C . THR A 1 95 ? -5.687 -21.242 30.709 1.00 56.72 95 THR A C 1
ATOM 741 O O . THR A 1 95 ? -4.818 -20.633 31.327 1.00 56.72 95 THR A O 1
ATOM 744 N N . ILE A 1 96 ? -5.855 -21.098 29.391 1.00 53.72 96 ILE A N 1
ATOM 745 C CA . ILE A 1 96 ? -5.006 -20.210 28.587 1.00 53.72 96 ILE A CA 1
ATOM 746 C C . ILE A 1 96 ? -5.398 -18.755 28.826 1.00 53.72 96 ILE A C 1
ATOM 748 O O . ILE A 1 96 ? -4.525 -17.902 28.927 1.00 53.72 96 ILE A O 1
ATOM 752 N N . ARG A 1 97 ? -6.690 -18.476 29.027 1.00 54.88 97 ARG 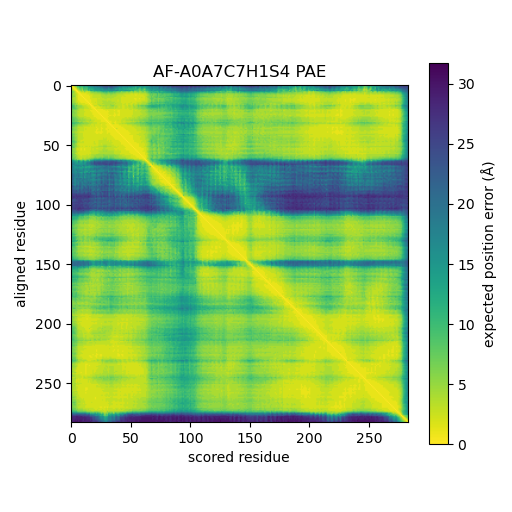A N 1
ATOM 753 C CA . ARG A 1 97 ? -7.166 -17.147 29.409 1.00 54.88 97 ARG A CA 1
ATOM 754 C C . ARG A 1 97 ? -6.560 -16.665 30.733 1.00 54.88 97 ARG A C 1
ATOM 756 O O . ARG A 1 97 ? -6.162 -15.512 30.792 1.00 54.88 97 ARG A O 1
ATOM 763 N N . LYS A 1 98 ? -6.397 -17.545 31.732 1.00 56.00 98 LYS A N 1
ATOM 764 C CA . LYS A 1 98 ? -5.684 -17.230 32.986 1.00 56.00 98 LYS A CA 1
ATOM 765 C C . LYS A 1 98 ? -4.190 -16.968 32.784 1.00 56.00 98 LYS A C 1
ATOM 767 O O . LYS A 1 98 ? -3.695 -15.973 33.281 1.00 56.00 98 LYS A O 1
ATOM 772 N N . LEU A 1 99 ? -3.493 -17.787 31.994 1.00 56.72 99 LEU 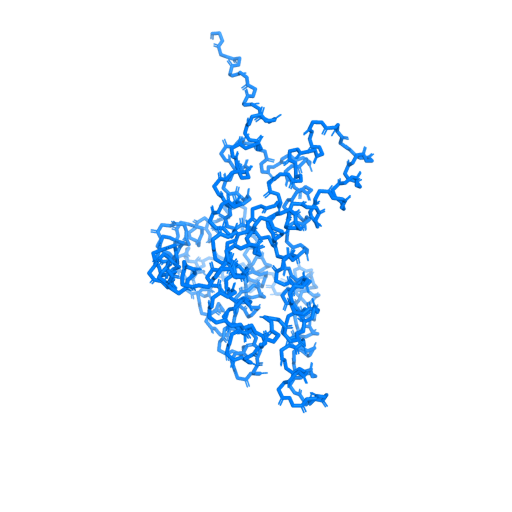A N 1
ATOM 773 C CA . LEU A 1 99 ? -2.089 -17.532 31.625 1.00 56.72 99 LEU A CA 1
ATOM 774 C C . LEU A 1 99 ? -1.916 -16.206 30.861 1.00 56.72 99 LEU A C 1
ATOM 776 O O . LEU A 1 99 ? -0.954 -15.478 31.092 1.00 56.72 99 LEU A O 1
ATOM 780 N N . PHE A 1 100 ? -2.859 -15.870 29.976 1.00 53.22 100 PHE A N 1
ATOM 781 C CA . PHE A 1 100 ? -2.901 -14.583 29.279 1.00 53.22 100 PHE A CA 1
ATOM 782 C C . PHE A 1 100 ? -3.292 -13.422 30.196 1.00 53.22 100 PHE A C 1
ATOM 784 O O . PHE A 1 100 ? -2.778 -12.332 29.986 1.00 53.22 100 PHE A O 1
ATOM 791 N N . GLU A 1 101 ? -4.157 -13.621 31.195 1.00 56.12 101 GLU A N 1
ATOM 792 C CA . GLU A 1 101 ? -4.486 -12.631 32.233 1.00 56.12 101 GLU A CA 1
ATOM 793 C C . GLU A 1 101 ? -3.292 -12.385 33.170 1.00 56.12 101 GLU A C 1
ATOM 795 O O . GLU A 1 101 ? -2.971 -11.231 33.452 1.00 56.12 101 GLU A O 1
ATOM 800 N N . ASP A 1 102 ? -2.542 -13.424 33.533 1.00 55.41 102 ASP A N 1
ATOM 801 C CA . ASP A 1 102 ? -1.303 -13.314 34.310 1.00 55.41 102 ASP A CA 1
ATOM 802 C C . ASP A 1 102 ? -0.200 -12.592 33.511 1.00 55.41 102 ASP A C 1
ATOM 804 O O . ASP A 1 102 ? 0.502 -11.727 34.035 1.00 55.41 102 ASP A O 1
ATOM 808 N N . LEU A 1 103 ? -0.112 -12.845 32.198 1.00 54.62 103 LEU A N 1
ATOM 809 C CA . LEU A 1 103 ? 0.686 -12.041 31.259 1.00 54.62 103 LEU A CA 1
ATOM 810 C C . LEU A 1 103 ? 0.075 -10.651 31.003 1.00 54.62 103 LEU A C 1
ATOM 812 O O . LEU A 1 103 ? 0.782 -9.723 30.610 1.00 54.62 103 LEU A O 1
ATOM 816 N N . SER A 1 104 ? -1.226 -10.458 31.230 1.00 51.69 104 SER A N 1
ATOM 817 C CA . SER A 1 104 ? -1.904 -9.171 31.052 1.00 51.69 104 SER A CA 1
ATOM 818 C C . SER A 1 104 ? -1.545 -8.176 32.154 1.00 51.69 104 SER A C 1
ATOM 820 O O . SER A 1 104 ? -1.574 -6.973 31.882 1.00 51.69 104 SER A O 1
ATOM 822 N N . HIS A 1 105 ? -1.122 -8.679 33.322 1.00 52.66 105 HIS A N 1
ATOM 823 C CA . HIS A 1 105 ? -0.491 -7.912 34.398 1.00 52.66 105 HIS A CA 1
ATOM 824 C C . HIS A 1 105 ? 0.933 -7.454 34.060 1.00 52.66 105 HIS A C 1
ATOM 826 O O . HIS A 1 105 ? 1.502 -6.633 34.781 1.00 52.66 105 HIS A O 1
ATOM 832 N N . ALA A 1 106 ? 1.513 -7.924 32.951 1.00 59.81 106 ALA A N 1
ATOM 833 C CA . ALA A 1 106 ? 2.757 -7.374 32.452 1.00 59.81 106 ALA A CA 1
ATOM 834 C C . ALA A 1 106 ? 2.549 -5.913 32.027 1.00 59.81 106 ALA A C 1
ATOM 836 O O . ALA A 1 106 ? 1.601 -5.567 31.312 1.00 59.81 106 ALA A O 1
ATOM 837 N N . THR A 1 107 ? 3.466 -5.047 32.454 1.00 65.19 107 THR A N 1
ATOM 838 C CA . THR A 1 107 ? 3.477 -3.625 32.108 1.00 65.19 107 THR A CA 1
ATOM 839 C C . THR A 1 107 ? 3.405 -3.450 30.587 1.00 65.19 107 THR A C 1
ATOM 841 O O . THR A 1 107 ? 3.968 -4.255 29.845 1.00 65.19 107 THR A O 1
ATOM 844 N N . SER A 1 108 ? 2.788 -2.363 30.104 1.00 67.25 108 SER A N 1
ATOM 845 C CA . SER A 1 108 ? 2.712 -2.017 28.663 1.00 67.25 108 SER A CA 1
ATOM 846 C C . SER A 1 108 ? 4.046 -2.200 27.923 1.00 67.25 108 SER A C 1
ATOM 848 O O . SER A 1 108 ? 4.091 -2.665 26.790 1.00 67.25 108 SER A O 1
ATOM 850 N N . GLN A 1 109 ? 5.153 -1.912 28.613 1.00 73.56 109 GLN A N 1
ATOM 851 C CA . GLN A 1 109 ? 6.518 -2.058 28.113 1.00 73.56 109 GLN A CA 1
ATOM 852 C C . GLN A 1 109 ? 6.905 -3.509 27.782 1.00 73.56 109 GLN A C 1
ATOM 854 O O . GLN A 1 109 ? 7.598 -3.742 26.796 1.00 73.56 109 GLN A O 1
ATOM 859 N N . ILE A 1 110 ? 6.470 -4.491 28.577 1.00 77.75 110 ILE A N 1
ATOM 860 C CA . ILE A 1 110 ? 6.756 -5.912 28.332 1.00 77.75 110 ILE A CA 1
ATOM 861 C C . ILE A 1 110 ? 5.982 -6.385 27.100 1.00 77.75 110 ILE A C 1
ATOM 863 O O . ILE A 1 110 ? 6.556 -7.048 26.240 1.00 77.75 110 ILE A O 1
ATOM 867 N N . LYS A 1 111 ? 4.711 -5.984 26.970 1.00 76.12 111 LYS A N 1
ATOM 868 C CA . LYS A 1 111 ? 3.881 -6.318 25.802 1.00 76.12 111 LYS A CA 1
ATOM 869 C C . LYS A 1 111 ? 4.435 -5.702 24.516 1.00 76.12 111 LYS A C 1
ATOM 871 O O . LYS A 1 111 ? 4.478 -6.378 23.491 1.00 76.12 111 LYS A O 1
ATOM 876 N N . LEU A 1 112 ? 4.933 -4.465 24.579 1.00 82.69 112 LEU A N 1
ATOM 877 C CA . LEU A 1 112 ? 5.615 -3.823 23.454 1.00 82.69 112 LEU A CA 1
ATOM 878 C C . LEU A 1 112 ? 6.898 -4.574 23.060 1.00 82.69 112 LEU A C 1
ATOM 880 O O . LEU A 1 112 ? 7.086 -4.883 21.888 1.00 82.69 112 LEU A O 1
ATOM 884 N N . ARG A 1 113 ? 7.754 -4.935 24.028 1.00 85.06 113 ARG A N 1
ATOM 885 C CA . ARG A 1 113 ? 8.976 -5.723 23.766 1.00 85.06 113 ARG A CA 1
ATOM 886 C C . ARG A 1 113 ? 8.661 -7.089 23.159 1.00 85.06 113 ARG A C 1
ATOM 888 O O . ARG A 1 113 ? 9.319 -7.487 22.206 1.00 85.06 113 ARG A O 1
ATOM 895 N N . ALA A 1 114 ? 7.648 -7.782 23.678 1.00 82.88 114 ALA A N 1
ATOM 896 C CA . ALA A 1 114 ? 7.191 -9.053 23.125 1.00 82.88 114 ALA A CA 1
ATOM 897 C C . ALA A 1 114 ? 6.668 -8.886 21.691 1.00 82.88 114 ALA A C 1
ATOM 899 O O . ALA A 1 114 ? 6.998 -9.686 20.824 1.00 82.88 114 ALA A O 1
ATOM 900 N N . SER A 1 115 ? 5.922 -7.814 21.417 1.00 85.56 115 SER A N 1
ATOM 901 C CA . SER A 1 115 ? 5.422 -7.508 20.072 1.00 85.56 115 SER A CA 1
ATOM 902 C C . SER A 1 115 ? 6.561 -7.251 19.086 1.00 85.56 115 SER A C 1
ATOM 904 O O . SER A 1 115 ? 6.554 -7.798 17.989 1.00 85.56 115 SER A O 1
ATOM 906 N N . LEU A 1 116 ? 7.586 -6.495 19.490 1.00 88.81 116 LEU A N 1
ATOM 907 C CA . LEU A 1 116 ? 8.789 -6.295 18.677 1.00 88.81 116 LEU A CA 1
ATOM 908 C C . LEU A 1 116 ? 9.569 -7.600 18.470 1.00 88.81 116 LEU A C 1
ATOM 910 O O . LEU A 1 116 ? 10.044 -7.855 17.369 1.00 88.81 116 LEU A O 1
ATOM 914 N N . ALA A 1 117 ? 9.670 -8.452 19.494 1.00 87.50 117 ALA A N 1
ATOM 915 C CA . ALA A 1 117 ? 10.312 -9.757 19.365 1.00 87.50 117 ALA A CA 1
ATOM 916 C C . ALA A 1 117 ? 9.564 -10.663 18.374 1.00 87.50 117 ALA A C 1
ATOM 918 O O . ALA A 1 117 ? 10.201 -11.302 17.540 1.00 87.50 117 ALA A O 1
ATOM 919 N N . ILE A 1 118 ? 8.228 -10.680 18.417 1.00 85.62 118 ILE A N 1
ATOM 920 C CA . ILE A 1 118 ? 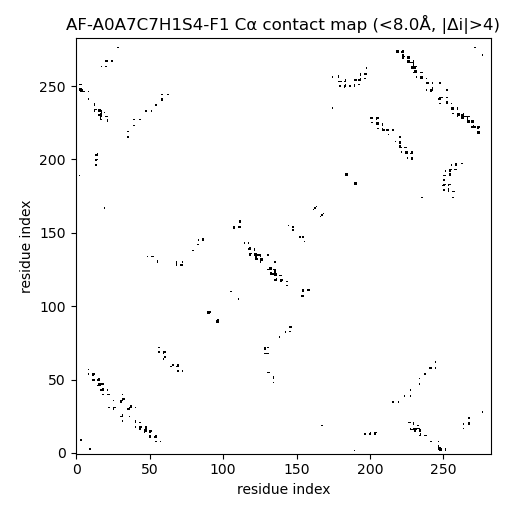7.388 -11.396 17.447 1.00 85.62 118 ILE A CA 1
ATOM 921 C C . ILE A 1 118 ? 7.620 -10.834 16.042 1.00 85.62 118 ILE A C 1
ATOM 923 O O . ILE A 1 118 ? 7.889 -11.605 15.126 1.00 85.62 118 ILE A O 1
ATOM 927 N N . LEU A 1 119 ? 7.590 -9.506 15.882 1.00 89.75 119 LEU A N 1
ATOM 928 C CA . LEU A 1 119 ? 7.851 -8.832 14.608 1.00 89.75 119 LEU A CA 1
ATOM 929 C C . LEU A 1 119 ? 9.185 -9.264 13.993 1.00 89.75 119 LEU A C 1
ATOM 931 O O . LEU A 1 119 ? 9.209 -9.748 12.865 1.00 89.75 119 LEU A O 1
ATOM 935 N N . VAL A 1 120 ? 10.276 -9.156 14.751 1.00 91.75 120 VAL A N 1
ATOM 936 C CA . VAL A 1 120 ? 11.611 -9.553 14.286 1.00 91.75 120 VAL A CA 1
ATOM 937 C C . VAL A 1 120 ? 11.678 -11.054 14.004 1.00 91.75 120 VAL A C 1
ATOM 939 O O . VAL A 1 120 ? 12.244 -11.451 12.992 1.00 91.75 120 VAL A O 1
ATOM 942 N N . SER A 1 121 ? 11.061 -11.894 14.841 1.00 87.38 121 SER A N 1
ATOM 943 C CA . SER A 1 121 ? 11.072 -13.352 14.649 1.00 87.38 121 SER A CA 1
ATOM 944 C C . SER A 1 121 ? 10.420 -13.764 13.332 1.00 87.38 121 SER A C 1
ATOM 946 O O . SER A 1 121 ? 10.949 -14.619 12.632 1.00 87.38 121 SER A O 1
ATOM 948 N N . PHE A 1 122 ? 9.292 -13.150 12.970 1.00 86.25 122 PHE A N 1
ATOM 949 C CA . PHE A 1 122 ? 8.616 -13.436 11.705 1.00 86.25 122 PHE A CA 1
ATOM 950 C C . PHE A 1 122 ? 9.343 -12.852 10.490 1.00 86.25 122 PHE A C 1
ATOM 952 O O . PHE A 1 122 ? 9.295 -13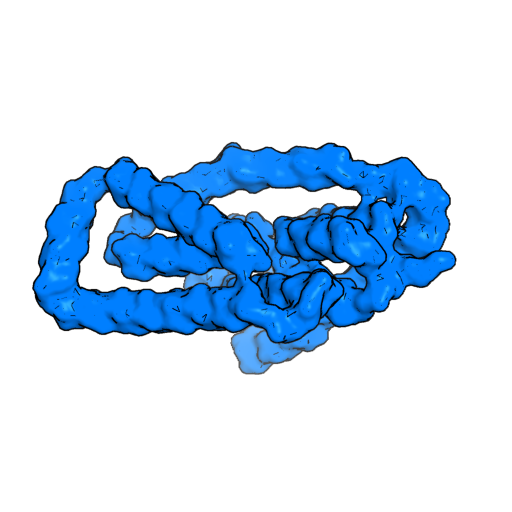.466 9.431 1.00 86.25 122 PHE A O 1
ATOM 959 N N . ILE A 1 123 ? 10.024 -11.709 10.627 1.00 89.19 123 ILE A N 1
ATOM 960 C CA . ILE A 1 123 ? 10.892 -11.172 9.565 1.00 89.19 123 ILE A CA 1
ATOM 961 C C . ILE A 1 123 ? 12.056 -12.134 9.305 1.00 89.19 123 ILE A C 1
ATOM 963 O O . ILE A 1 123 ? 12.282 -12.523 8.166 1.00 89.19 123 ILE A O 1
ATOM 967 N N . VAL A 1 124 ? 12.743 -12.579 10.362 1.00 88.94 124 VAL A N 1
ATOM 968 C CA . VAL A 1 124 ? 13.837 -13.558 10.260 1.00 88.94 124 VAL A CA 1
ATOM 969 C C . VAL A 1 124 ? 13.334 -14.890 9.708 1.00 88.94 124 VAL A C 1
ATOM 971 O O . VAL A 1 124 ? 14.010 -15.517 8.902 1.00 88.94 124 VAL A O 1
ATOM 974 N N . LEU A 1 125 ? 12.139 -15.325 10.113 1.00 83.00 125 LEU A N 1
ATOM 975 C CA . LEU A 1 125 ? 11.532 -16.529 9.561 1.00 83.00 125 LEU A CA 1
ATOM 976 C C . LEU A 1 125 ? 11.234 -16.370 8.067 1.00 83.00 125 LEU A C 1
ATOM 978 O O . LEU A 1 125 ? 11.515 -17.294 7.320 1.00 83.00 125 LEU A O 1
ATOM 982 N N . ALA A 1 126 ? 10.697 -15.229 7.627 1.00 81.75 126 ALA A N 1
ATOM 983 C CA . ALA A 1 126 ? 10.470 -14.973 6.207 1.00 81.75 126 ALA A CA 1
ATOM 984 C C . ALA A 1 126 ? 11.785 -15.054 5.418 1.00 81.75 126 ALA A C 1
ATOM 986 O O . ALA A 1 126 ? 11.850 -15.803 4.449 1.00 81.75 126 ALA A O 1
ATOM 987 N N . GLU A 1 127 ? 12.844 -14.413 5.914 1.00 84.06 127 GLU A N 1
ATOM 988 C CA . GLU A 1 127 ? 14.180 -14.455 5.308 1.00 84.06 127 GLU A CA 1
ATOM 989 C C . GLU A 1 127 ? 14.727 -15.889 5.190 1.00 84.06 127 GLU A C 1
ATOM 991 O O . GLU A 1 127 ? 15.157 -16.310 4.124 1.00 84.06 127 GLU A O 1
ATOM 996 N N . ILE A 1 128 ? 14.655 -16.689 6.264 1.00 80.50 128 ILE A N 1
ATOM 997 C CA . ILE A 1 128 ? 15.124 -18.092 6.263 1.00 80.50 128 ILE A CA 1
ATOM 998 C C . ILE A 1 128 ? 14.354 -18.949 5.252 1.00 80.50 128 ILE A C 1
ATOM 1000 O O . ILE A 1 128 ? 14.892 -19.918 4.717 1.00 80.50 128 ILE A O 1
ATOM 1004 N N . LEU A 1 129 ? 13.081 -18.629 5.026 1.00 73.75 129 LEU A N 1
ATOM 1005 C CA . LEU A 1 129 ? 12.220 -19.339 4.087 1.00 73.75 129 LEU A CA 1
ATOM 1006 C C . LEU A 1 129 ? 12.324 -18.788 2.654 1.00 73.75 129 LEU A C 1
ATOM 1008 O O . LEU A 1 129 ? 11.529 -19.212 1.816 1.00 73.75 129 LEU A O 1
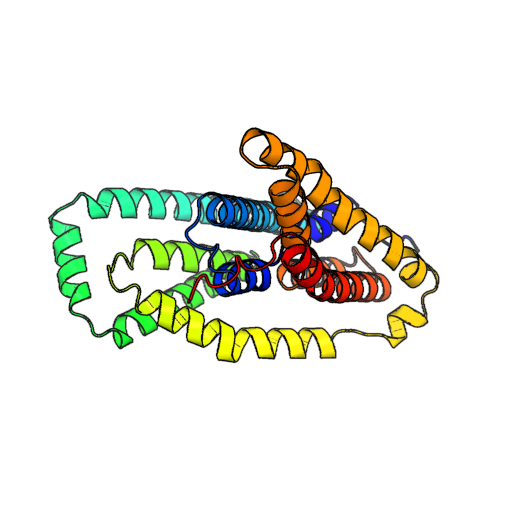ATOM 1012 N N . ASN A 1 130 ? 13.262 -17.867 2.381 1.00 73.31 130 ASN A N 1
ATOM 1013 C CA . ASN A 1 130 ? 13.388 -17.136 1.113 1.00 73.31 130 ASN A CA 1
ATOM 1014 C C . ASN A 1 130 ? 12.055 -16.496 0.683 1.00 73.31 130 ASN A C 1
ATOM 1016 O O . ASN A 1 130 ? 11.674 -16.489 -0.486 1.00 73.31 130 ASN A O 1
ATOM 1020 N N . ALA A 1 131 ? 11.307 -16.004 1.669 1.00 74.69 131 ALA A N 1
ATOM 1021 C CA . ALA A 1 131 ? 10.049 -15.309 1.496 1.00 74.69 131 ALA A CA 1
ATOM 1022 C C . ALA A 1 131 ? 10.237 -13.816 1.762 1.00 74.69 131 ALA A C 1
ATOM 1024 O O . ALA A 1 131 ? 11.104 -13.390 2.521 1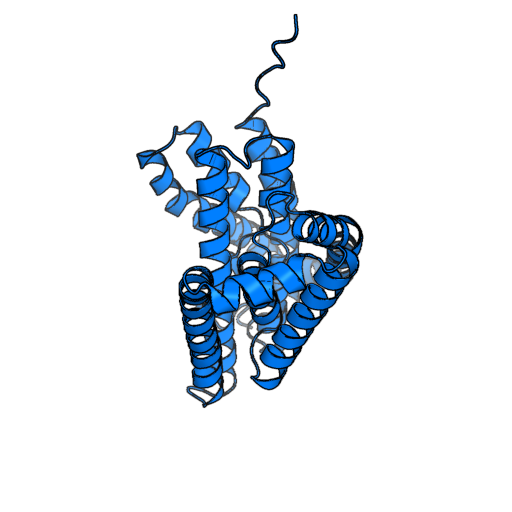.00 74.69 131 ALA A O 1
ATOM 1025 N N . GLU A 1 132 ? 9.342 -13.012 1.203 1.00 76.38 132 GLU A N 1
ATOM 1026 C CA . GLU A 1 132 ? 9.399 -11.565 1.354 1.00 76.38 132 GLU A CA 1
ATOM 1027 C C . GLU A 1 132 ? 9.294 -11.112 2.820 1.00 76.38 132 GLU A C 1
ATOM 1029 O O . GLU A 1 132 ? 8.288 -11.351 3.498 1.00 76.38 132 GLU A O 1
ATOM 1034 N N . MET A 1 133 ? 10.291 -10.366 3.305 1.00 83.94 133 MET A N 1
ATOM 1035 C CA . MET A 1 133 ? 10.335 -9.867 4.688 1.00 83.94 133 MET A CA 1
ATOM 1036 C C . MET A 1 133 ? 9.091 -9.057 5.083 1.00 83.94 133 MET A C 1
ATOM 1038 O O . MET A 1 133 ? 8.619 -9.136 6.222 1.00 83.94 133 MET A O 1
ATOM 1042 N N . ILE A 1 134 ? 8.520 -8.293 4.143 1.00 81.00 134 ILE A N 1
ATOM 1043 C CA . ILE A 1 134 ? 7.318 -7.480 4.390 1.00 81.00 134 ILE A CA 1
ATOM 1044 C C . ILE A 1 134 ? 6.102 -8.380 4.723 1.00 81.00 134 ILE A C 1
ATOM 1046 O O . ILE A 1 134 ? 5.232 -7.976 5.497 1.00 81.00 134 ILE A O 1
ATOM 1050 N N . LEU A 1 135 ? 6.076 -9.632 4.244 1.00 78.38 135 LEU A N 1
ATOM 1051 C CA . LEU A 1 135 ? 5.003 -10.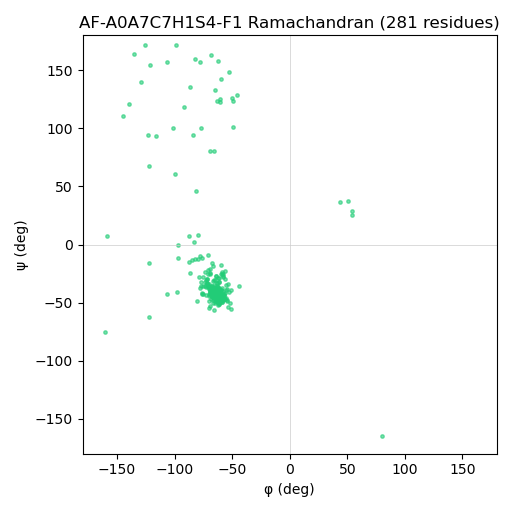598 4.479 1.00 78.38 135 LEU A CA 1
ATOM 1052 C C . LEU A 1 135 ? 5.135 -11.145 5.893 1.00 78.38 135 LEU A C 1
ATOM 1054 O O . LEU A 1 135 ? 4.146 -11.216 6.621 1.00 78.38 135 LEU A O 1
ATOM 1058 N N . GLY A 1 136 ? 6.369 -11.447 6.309 1.00 84.12 136 GLY A N 1
ATOM 1059 C CA . GLY A 1 136 ? 6.693 -11.773 7.695 1.00 84.12 136 GLY A CA 1
ATOM 1060 C C . GLY A 1 136 ? 6.235 -10.670 8.652 1.00 84.12 136 GLY A C 1
ATOM 1061 O O . GLY A 1 136 ? 5.522 -10.944 9.619 1.00 84.12 136 GLY A O 1
ATOM 1062 N N . ALA A 1 137 ? 6.547 -9.408 8.342 1.00 87.00 137 ALA A N 1
ATOM 1063 C CA . ALA A 1 137 ? 6.111 -8.265 9.143 1.00 87.00 137 ALA A CA 1
ATOM 1064 C C . ALA A 1 137 ? 4.576 -8.128 9.209 1.00 87.00 137 ALA A C 1
ATOM 1066 O O . ALA A 1 137 ? 4.021 -7.864 10.280 1.00 87.00 137 ALA A O 1
ATOM 1067 N N . PHE A 1 138 ? 3.874 -8.357 8.094 1.00 82.62 138 PHE A N 1
ATOM 1068 C CA . PHE A 1 138 ? 2.411 -8.340 8.053 1.00 82.62 138 PHE A CA 1
ATOM 1069 C C . PHE A 1 138 ? 1.800 -9.445 8.928 1.00 82.62 138 PHE A C 1
ATOM 1071 O O . PHE A 1 138 ? 0.934 -9.173 9.763 1.00 82.62 138 PHE A O 1
ATOM 1078 N N . ILE A 1 139 ? 2.285 -10.683 8.786 1.00 80.00 139 ILE A N 1
ATOM 1079 C CA . ILE A 1 139 ? 1.837 -11.837 9.578 1.00 80.00 139 ILE A CA 1
ATOM 1080 C C . ILE A 1 139 ? 2.067 -11.582 11.069 1.00 80.00 139 ILE A C 1
ATOM 1082 O O . ILE A 1 139 ? 1.166 -11.815 11.878 1.00 80.00 139 ILE A O 1
ATOM 1086 N N . ALA A 1 140 ? 3.232 -11.043 11.434 1.00 85.56 140 ALA A N 1
ATOM 1087 C CA . ALA A 1 140 ? 3.522 -10.662 12.808 1.00 85.56 140 ALA A CA 1
ATOM 1088 C C . ALA A 1 140 ? 2.504 -9.664 13.359 1.00 85.56 140 ALA A C 1
ATOM 1090 O O . ALA A 1 140 ? 1.999 -9.858 14.461 1.00 85.56 140 ALA A O 1
ATOM 1091 N N . GLY A 1 141 ? 2.169 -8.624 12.588 1.00 85.00 141 GLY A N 1
ATOM 1092 C CA . GLY A 1 141 ? 1.164 -7.630 12.963 1.00 85.00 141 GLY A CA 1
ATOM 1093 C C . GLY A 1 141 ? -0.195 -8.261 13.257 1.00 85.00 141 GLY A C 1
ATOM 1094 O O . GLY A 1 141 ? -0.820 -7.945 14.272 1.00 85.00 141 GLY A O 1
ATOM 1095 N N . VAL A 1 142 ? -0.625 -9.220 12.431 1.00 79.19 142 VAL A N 1
ATOM 1096 C CA . VAL A 1 142 ? -1.868 -9.954 12.692 1.00 79.19 142 VAL A CA 1
ATOM 1097 C C . VAL A 1 142 ? -1.752 -10.794 13.964 1.00 79.19 142 VAL A C 1
ATOM 1099 O O . VAL A 1 142 ? -2.641 -10.723 14.810 1.00 79.19 142 VAL A O 1
ATOM 1102 N N . VAL A 1 143 ? -0.658 -11.536 14.159 1.00 79.06 143 VAL A N 1
ATOM 1103 C CA . VAL A 1 143 ? -0.435 -12.324 15.386 1.00 79.06 143 VAL A CA 1
ATOM 1104 C C . VAL A 1 143 ? -0.479 -11.425 16.625 1.00 79.06 143 VAL A C 1
ATOM 1106 O O . VAL A 1 143 ? -1.192 -11.729 17.578 1.00 79.06 143 VAL A O 1
ATOM 1109 N N . ILE A 1 144 ? 0.198 -10.277 16.591 1.00 81.19 144 ILE A N 1
ATOM 1110 C CA . ILE A 1 144 ? 0.185 -9.283 17.670 1.00 81.19 144 ILE A CA 1
ATOM 1111 C C . ILE A 1 144 ? -1.242 -8.791 17.939 1.00 81.19 144 ILE A C 1
ATOM 1113 O O . ILE A 1 144 ? -1.640 -8.728 19.103 1.00 81.19 144 ILE A O 1
ATOM 1117 N N . SER A 1 145 ? -2.037 -8.511 16.900 1.00 78.62 145 SER A N 1
ATOM 1118 C CA . SER A 1 145 ? -3.434 -8.076 17.056 1.00 78.62 145 SER A CA 1
ATOM 1119 C C . SER A 1 145 ? -4.318 -9.114 17.764 1.00 78.62 145 SER A C 1
ATOM 1121 O O . SER A 1 145 ? -5.218 -8.755 18.521 1.00 78.62 145 SER A O 1
ATOM 1123 N N . LEU A 1 146 ? -4.040 -10.409 17.576 1.00 72.94 146 LEU A N 1
ATOM 1124 C CA . LEU A 1 146 ? -4.780 -11.500 18.221 1.00 72.94 146 LEU A CA 1
ATOM 1125 C C . LEU A 1 146 ? -4.356 -11.695 19.677 1.00 72.94 146 LEU A C 1
ATOM 1127 O O . LEU A 1 146 ? -5.188 -11.995 20.530 1.00 72.94 146 LEU A O 1
ATOM 1131 N N . LEU A 1 147 ? -3.063 -11.528 19.959 1.00 71.56 147 LEU A N 1
ATOM 1132 C CA . LEU A 1 147 ? -2.496 -11.665 21.300 1.00 71.56 147 LEU A CA 1
ATOM 1133 C C . LEU A 1 147 ? -2.821 -10.458 22.189 1.00 71.56 147 LEU A C 1
ATOM 1135 O O . LEU A 1 147 ? -2.924 -10.593 23.409 1.00 71.56 147 LEU A O 1
ATOM 1139 N N . THR A 1 148 ? -3.010 -9.283 21.589 1.00 68.44 148 THR A N 1
ATOM 1140 C CA . THR A 1 148 ? -3.216 -8.022 22.306 1.00 68.44 148 THR A CA 1
ATOM 1141 C C . THR A 1 148 ? -4.697 -7.646 22.360 1.00 68.44 148 THR A C 1
ATOM 1143 O O . THR A 1 148 ? -5.115 -6.595 21.901 1.00 68.44 148 THR A O 1
ATOM 1146 N N . THR A 1 149 ? -5.541 -8.485 22.962 1.00 64.25 149 THR A N 1
ATOM 1147 C CA . THR A 1 149 ? -6.980 -8.178 23.119 1.00 64.25 149 THR A CA 1
ATOM 1148 C C . THR A 1 149 ? -7.257 -7.256 24.321 1.00 64.25 149 THR A C 1
ATOM 1150 O O . THR A 1 149 ? -8.131 -7.528 25.142 1.00 64.25 149 THR A O 1
ATOM 1153 N N . SER A 1 150 ? -6.482 -6.181 24.494 1.00 65.81 150 SER A N 1
ATOM 1154 C CA . SER A 1 150 ? -6.710 -5.227 25.588 1.00 65.81 150 SER A CA 1
ATOM 1155 C C . SER A 1 150 ? -7.722 -4.151 25.169 1.00 65.81 150 SER A C 1
ATOM 1157 O O . SER A 1 150 ? -7.565 -3.580 24.088 1.00 65.81 150 SER A O 1
ATOM 1159 N N . PRO A 1 151 ? -8.709 -3.795 26.019 1.00 62.59 151 PRO A N 1
ATOM 1160 C CA . PRO A 1 151 ? -9.652 -2.708 25.735 1.00 62.59 151 PRO A CA 1
ATOM 1161 C C . PRO A 1 151 ? -8.967 -1.365 25.442 1.00 62.59 151 PRO A C 1
ATOM 1163 O O . PRO A 1 151 ? -9.484 -0.555 24.681 1.00 62.59 151 PRO A O 1
ATOM 1166 N N . GLU A 1 152 ? -7.791 -1.135 26.029 1.00 67.31 152 GLU A N 1
ATOM 1167 C CA . GLU A 1 152 ? -7.058 0.132 25.942 1.00 67.31 152 GLU A CA 1
ATOM 1168 C C . GLU A 1 152 ? -6.231 0.276 24.654 1.00 67.31 152 GLU A C 1
ATOM 1170 O O . GLU A 1 152 ? -5.743 1.371 24.370 1.00 67.31 152 GLU A O 1
ATOM 1175 N N . ARG A 1 153 ? -6.050 -0.816 23.889 1.00 75.44 153 ARG A N 1
ATOM 1176 C CA . ARG A 1 153 ? -5.245 -0.882 22.650 1.00 75.44 153 ARG A CA 1
ATOM 1177 C C . ARG A 1 153 ? -3.889 -0.167 22.737 1.00 75.44 153 ARG A C 1
ATOM 1179 O O . ARG A 1 153 ? -3.446 0.524 21.817 1.00 75.44 153 ARG A O 1
ATOM 1186 N N . LYS A 1 154 ? -3.252 -0.245 23.907 1.00 80.06 154 LYS A N 1
ATOM 1187 C CA . LYS A 1 154 ? -2.071 0.563 24.221 1.00 80.06 154 LYS A CA 1
ATOM 1188 C C . LYS A 1 154 ? -0.851 0.142 23.404 1.00 80.06 154 LYS A C 1
ATOM 1190 O O . LYS A 1 154 ? -0.118 1.001 22.936 1.00 80.06 154 LYS A O 1
ATOM 1195 N N . VAL A 1 155 ? -0.679 -1.160 23.178 1.00 81.25 155 VAL A N 1
ATOM 1196 C CA . VAL A 1 155 ? 0.424 -1.691 22.362 1.00 81.25 155 VAL A CA 1
ATOM 1197 C C . VAL A 1 155 ? 0.273 -1.249 20.913 1.00 81.25 155 VAL A C 1
ATOM 1199 O O . VAL A 1 155 ? 1.248 -0.833 20.304 1.00 81.25 155 VAL A O 1
ATOM 1202 N N . GLU A 1 156 ? -0.941 -1.283 20.372 1.00 83.25 156 GLU A N 1
ATOM 1203 C CA . GLU A 1 156 ? -1.235 -0.821 19.021 1.00 83.25 156 GLU A CA 1
ATOM 1204 C C . GLU A 1 156 ? -0.929 0.669 18.882 1.00 83.25 156 GLU A C 1
ATOM 1206 O O . GLU A 1 156 ? -0.281 1.063 17.921 1.00 83.25 156 GLU A O 1
ATOM 1211 N N . ARG A 1 157 ? -1.311 1.493 19.868 1.00 84.25 157 ARG A N 1
ATOM 1212 C CA . ARG A 1 157 ? -0.974 2.926 19.885 1.00 84.25 157 ARG A CA 1
ATOM 1213 C C . ARG A 1 157 ? 0.530 3.172 19.977 1.00 84.25 157 ARG A C 1
ATOM 1215 O O . ARG A 1 157 ? 1.033 4.050 19.283 1.00 84.25 157 ARG A O 1
ATOM 1222 N N . ASP A 1 158 ? 1.240 2.407 20.803 1.00 85.75 158 ASP A N 1
ATOM 1223 C CA . ASP A 1 158 ? 2.695 2.513 20.949 1.00 85.75 158 ASP A CA 1
ATOM 1224 C C . ASP A 1 158 ? 3.409 2.094 19.644 1.00 85.75 158 ASP A C 1
ATOM 1226 O O . ASP A 1 158 ? 4.325 2.780 19.187 1.00 85.75 158 ASP A O 1
ATOM 1230 N N . LEU A 1 159 ? 2.958 1.011 18.997 1.00 86.88 159 LEU A N 1
ATOM 1231 C CA . LEU A 1 159 ? 3.467 0.551 17.698 1.00 86.88 159 LEU A CA 1
ATOM 1232 C C . LEU A 1 159 ? 3.144 1.538 16.570 1.00 86.88 159 LEU A C 1
ATOM 1234 O O . LEU A 1 159 ? 4.004 1.805 15.734 1.00 86.88 159 LEU A O 1
ATOM 1238 N N . GLU A 1 160 ? 1.940 2.113 16.554 1.00 85.44 160 GLU A N 1
ATOM 1239 C CA . GLU A 1 160 ? 1.566 3.176 15.618 1.00 85.44 160 GLU A CA 1
ATOM 1240 C C . GLU A 1 160 ? 2.458 4.404 15.808 1.00 85.44 160 GLU A C 1
ATOM 1242 O O . GLU A 1 160 ? 3.005 4.915 14.833 1.00 85.44 160 GLU A O 1
ATOM 1247 N N . ALA A 1 161 ? 2.656 4.857 17.049 1.00 86.00 161 ALA A N 1
ATOM 1248 C CA . ALA A 1 161 ? 3.532 5.985 17.344 1.00 86.00 161 ALA A CA 1
ATOM 1249 C C . ALA A 1 161 ? 4.959 5.723 16.844 1.00 86.00 161 ALA A C 1
ATOM 1251 O O . ALA A 1 161 ? 5.555 6.596 16.215 1.00 86.00 161 ALA A O 1
ATOM 1252 N N . PHE A 1 162 ? 5.483 4.515 17.054 1.00 85.19 162 PHE A N 1
ATOM 1253 C CA . PHE A 1 162 ? 6.807 4.119 16.578 1.00 85.19 162 PHE A CA 1
ATOM 1254 C C . PHE A 1 162 ? 6.889 4.071 15.043 1.00 85.19 162 PHE A C 1
ATOM 1256 O O . PHE A 1 162 ? 7.812 4.630 14.448 1.00 85.19 162 PHE A O 1
ATOM 1263 N N . GLY A 1 163 ? 5.894 3.467 14.387 1.00 86.44 163 GLY A N 1
ATOM 1264 C CA . GLY A 1 163 ? 5.820 3.370 12.930 1.00 86.44 163 GLY A CA 1
ATOM 1265 C C . GLY A 1 163 ? 5.717 4.736 12.249 1.00 86.44 163 GLY A C 1
ATOM 1266 O O . GLY A 1 163 ? 6.532 5.052 11.383 1.00 86.44 163 GLY A O 1
ATOM 1267 N N . PHE A 1 164 ? 4.759 5.569 12.670 1.00 83.00 164 PHE A N 1
ATOM 1268 C CA . PHE A 1 164 ? 4.508 6.885 12.070 1.00 83.00 164 PHE A CA 1
ATOM 1269 C C . PHE A 1 164 ? 5.579 7.925 12.400 1.00 83.00 164 PHE A C 1
ATOM 1271 O O . PHE A 1 164 ? 5.862 8.770 11.555 1.00 83.00 164 PHE A O 1
ATOM 1278 N N . SER A 1 165 ? 6.188 7.871 13.589 1.00 86.38 165 SER A N 1
ATOM 1279 C CA . SER A 1 165 ? 7.169 8.889 13.999 1.00 86.38 165 SER A CA 1
ATOM 1280 C C . SER A 1 165 ? 8.592 8.583 13.534 1.00 86.38 165 SER A C 1
ATOM 1282 O O . SER A 1 165 ? 9.390 9.508 13.415 1.00 86.38 165 SER A O 1
ATOM 1284 N N . PHE A 1 166 ? 8.931 7.310 13.291 1.00 88.38 166 PHE A N 1
ATOM 1285 C CA . PHE A 1 166 ? 10.307 6.900 12.993 1.00 88.38 166 PHE A CA 1
ATOM 1286 C C . PHE A 1 166 ? 10.444 6.179 11.645 1.00 88.38 166 PHE A C 1
ATOM 1288 O O . PHE A 1 166 ? 11.101 6.695 10.743 1.00 88.38 166 PHE A O 1
ATOM 1295 N N . PHE A 1 167 ? 9.803 5.017 11.464 1.00 86.38 167 PHE A N 1
ATOM 1296 C CA . PHE A 1 167 ? 10.032 4.176 10.274 1.00 86.38 167 PHE A CA 1
ATOM 1297 C C . PHE A 1 167 ? 9.476 4.772 8.991 1.00 86.38 167 PHE A C 1
ATOM 1299 O O . PHE A 1 167 ? 10.153 4.749 7.967 1.00 86.38 167 PHE A O 1
ATOM 1306 N N . ILE A 1 168 ? 8.255 5.303 9.033 1.00 83.25 168 ILE A N 1
ATOM 1307 C CA . ILE A 1 168 ? 7.597 5.845 7.844 1.00 83.25 168 ILE A CA 1
ATOM 1308 C C . ILE A 1 168 ? 8.384 7.041 7.272 1.00 83.25 168 ILE A C 1
ATOM 1310 O O . ILE A 1 168 ? 8.689 7.011 6.080 1.00 83.25 168 ILE A O 1
ATOM 1314 N N . PRO A 1 169 ? 8.801 8.048 8.068 1.00 85.31 169 PRO A N 1
ATOM 1315 C CA . PRO A 1 169 ? 9.662 9.124 7.576 1.00 85.31 169 PRO A CA 1
ATOM 1316 C C . PRO A 1 169 ? 10.985 8.635 6.968 1.00 85.31 169 PRO A C 1
ATOM 1318 O O . PRO A 1 169 ? 11.358 9.086 5.888 1.00 85.31 169 PRO A O 1
ATOM 1321 N N . ILE A 1 170 ? 11.674 7.688 7.616 1.00 89.12 170 ILE A N 1
ATOM 1322 C CA . ILE A 1 170 ? 12.933 7.122 7.098 1.00 89.12 170 ILE A CA 1
ATOM 1323 C C . ILE A 1 170 ? 12.697 6.405 5.767 1.00 89.12 170 ILE A C 1
ATOM 1325 O O . ILE A 1 170 ? 13.452 6.611 4.820 1.00 89.12 170 ILE A O 1
ATOM 1329 N N . PHE A 1 171 ? 11.626 5.616 5.668 1.00 82.12 171 PHE A N 1
ATOM 1330 C CA . PHE A 1 171 ? 11.231 4.950 4.432 1.00 82.12 171 PHE A CA 1
ATOM 1331 C C . PHE A 1 171 ? 11.032 5.959 3.290 1.00 82.12 171 PHE A C 1
ATOM 1333 O O . PHE A 1 171 ? 11.584 5.774 2.209 1.00 82.12 171 PHE A O 1
ATOM 1340 N N . PHE A 1 172 ? 10.321 7.065 3.532 1.00 79.19 172 PHE A N 1
ATOM 1341 C CA . PHE A 1 172 ? 10.136 8.118 2.526 1.00 79.19 172 PHE A CA 1
ATOM 1342 C C . PHE A 1 172 ? 11.453 8.767 2.080 1.00 79.19 172 PHE A C 1
ATOM 1344 O O . PHE A 1 172 ? 11.620 9.043 0.892 1.00 79.19 172 PHE A O 1
ATOM 1351 N N . ILE A 1 173 ? 12.393 8.991 3.004 1.00 88.06 173 ILE A N 1
ATOM 1352 C CA . ILE A 1 173 ? 13.721 9.526 2.671 1.00 88.06 173 ILE A CA 1
ATOM 1353 C C . ILE A 1 173 ? 14.485 8.531 1.792 1.00 88.06 173 ILE A C 1
ATOM 1355 O O . ILE A 1 173 ? 15.018 8.926 0.760 1.00 88.06 173 ILE A O 1
ATOM 1359 N N . LEU A 1 174 ? 14.506 7.247 2.162 1.00 83.94 174 LEU A N 1
ATOM 1360 C CA . LEU A 1 174 ? 15.198 6.203 1.399 1.00 83.94 174 LEU A CA 1
ATOM 1361 C C . LEU A 1 174 ? 14.638 6.062 -0.018 1.00 83.94 174 LEU A C 1
ATOM 1363 O O . LEU A 1 174 ? 15.407 5.979 -0.974 1.00 83.94 174 LEU A O 1
ATOM 1367 N N . VAL A 1 175 ? 13.313 6.102 -0.166 1.00 79.31 175 VAL A N 1
ATOM 1368 C CA . VAL A 1 175 ? 12.644 6.125 -1.473 1.00 79.31 175 VAL A CA 1
ATOM 1369 C C . VAL A 1 175 ? 13.078 7.333 -2.295 1.00 79.31 175 VAL A C 1
ATOM 1371 O O . VAL A 1 175 ? 13.421 7.184 -3.464 1.00 79.31 175 VAL A O 1
ATOM 1374 N N . GLY A 1 176 ? 13.082 8.523 -1.689 1.00 84.19 176 GLY A N 1
ATOM 1375 C CA . GLY A 1 176 ? 13.487 9.751 -2.368 1.00 84.19 176 GLY A CA 1
ATOM 1376 C C . GLY A 1 176 ? 14.949 9.724 -2.815 1.00 84.19 176 GLY A C 1
ATOM 1377 O O . GLY A 1 176 ? 15.251 10.165 -3.917 1.00 84.19 176 GLY A O 1
ATOM 1378 N N . VAL A 1 177 ? 15.843 9.170 -1.994 1.00 85.69 177 VAL A N 1
ATOM 1379 C CA . VAL A 1 177 ? 17.270 9.012 -2.325 1.00 85.69 177 VAL A CA 1
ATOM 1380 C C . VAL A 1 177 ? 17.486 7.965 -3.419 1.00 85.69 177 VAL A C 1
ATOM 1382 O O . VAL A 1 177 ? 18.354 8.145 -4.265 1.00 85.69 177 VAL A O 1
ATOM 1385 N N . SER A 1 178 ? 16.692 6.893 -3.424 1.00 77.00 178 SER A N 1
ATOM 1386 C CA . SER A 1 178 ? 16.782 5.819 -4.426 1.00 77.00 178 SER A CA 1
ATOM 1387 C C . SER A 1 178 ? 16.140 6.192 -5.768 1.00 77.00 178 SER A C 1
ATOM 1389 O O . SER A 1 178 ? 16.271 5.453 -6.741 1.00 77.00 178 SER A O 1
ATOM 1391 N N . PHE A 1 179 ? 15.414 7.312 -5.832 1.00 86.88 179 PHE A N 1
ATOM 1392 C CA . PHE A 1 179 ? 14.770 7.775 -7.053 1.00 86.88 179 PHE A CA 1
ATOM 1393 C C . PHE A 1 179 ? 15.791 8.422 -7.997 1.00 86.88 179 PHE A C 1
ATOM 1395 O O . PHE A 1 179 ? 16.152 9.592 -7.850 1.00 86.88 179 PHE A O 1
ATOM 1402 N N . ASP A 1 180 ? 16.222 7.663 -9.005 1.00 88.12 180 ASP A N 1
ATOM 1403 C CA . ASP A 1 180 ? 17.145 8.155 -10.024 1.00 88.12 180 ASP A CA 1
ATOM 1404 C C . ASP A 1 180 ? 16.396 8.898 -11.142 1.00 88.12 180 ASP A C 1
ATOM 1406 O O . ASP A 1 180 ? 15.885 8.316 -12.107 1.00 88.12 180 ASP A O 1
ATOM 1410 N N . VAL A 1 181 ? 16.327 10.221 -10.984 1.00 89.25 181 VAL A N 1
ATOM 1411 C CA . VAL A 1 181 ? 15.748 11.149 -11.965 1.00 89.25 181 VAL A CA 1
ATOM 1412 C C . VAL A 1 181 ? 16.565 11.179 -13.259 1.00 89.25 181 VAL A C 1
ATOM 1414 O O . VAL A 1 181 ? 15.997 11.345 -14.340 1.00 89.25 181 VAL A O 1
ATOM 1417 N N . GLN A 1 182 ? 17.887 11.032 -13.164 1.00 90.88 182 GLN A N 1
ATOM 1418 C CA . GLN A 1 182 ? 18.778 11.137 -14.314 1.00 90.88 182 GLN A CA 1
ATOM 1419 C C . GLN A 1 182 ? 18.569 9.950 -15.256 1.00 90.88 182 GLN A C 1
ATOM 1421 O O . GLN A 1 182 ? 18.442 10.144 -16.467 1.00 90.88 182 GLN A O 1
ATOM 1426 N N . GLU A 1 183 ? 18.460 8.746 -14.701 1.00 89.06 183 GLU A N 1
ATOM 1427 C CA . GLU A 1 183 ? 18.168 7.522 -15.446 1.00 89.06 183 GLU A CA 1
ATOM 1428 C C . GLU A 1 183 ? 16.792 7.596 -16.132 1.00 89.06 183 GLU A C 1
ATOM 1430 O O . GLU A 1 183 ? 16.646 7.257 -17.310 1.00 89.06 183 GLU A O 1
ATOM 1435 N N . LEU A 1 184 ? 15.786 8.141 -15.435 1.00 89.88 184 LEU A N 1
ATOM 1436 C CA . LEU A 1 184 ? 14.442 8.323 -15.987 1.00 89.88 184 LEU A CA 1
ATOM 1437 C C . LEU A 1 184 ? 14.418 9.299 -17.171 1.00 89.88 184 LEU A C 1
ATOM 1439 O O . LEU A 1 184 ? 13.804 9.010 -18.195 1.00 89.88 184 LEU A O 1
ATOM 1443 N N . ILE A 1 185 ? 15.072 10.458 -17.047 1.00 92.31 185 ILE A N 1
ATOM 1444 C CA . ILE A 1 185 ? 15.076 11.488 -18.102 1.00 92.31 185 ILE A CA 1
ATOM 1445 C C . ILE A 1 185 ? 15.932 11.061 -19.299 1.00 92.31 185 ILE A C 1
ATOM 1447 O O . ILE A 1 185 ? 15.636 11.431 -20.438 1.00 92.31 185 ILE A O 1
ATOM 1451 N N . SER A 1 186 ? 16.965 10.252 -19.064 1.00 91.56 186 SER A N 1
ATOM 1452 C CA . SER A 1 186 ? 17.828 9.728 -20.127 1.00 91.56 186 SER A CA 1
ATOM 1453 C C . SER A 1 186 ? 17.102 8.706 -21.014 1.00 91.56 186 SER A C 1
ATOM 1455 O O . SER A 1 186 ? 17.438 8.565 -22.192 1.00 91.56 186 SER A O 1
ATOM 1457 N N . SER A 1 187 ? 16.061 8.044 -20.494 1.00 91.25 187 SER A N 1
ATOM 1458 C CA . SER A 1 187 ? 15.239 7.082 -21.232 1.00 91.25 187 SER A CA 1
ATOM 1459 C C . SER A 1 187 ? 13.911 7.690 -21.694 1.00 91.25 187 SER A C 1
ATOM 1461 O O . SER A 1 187 ? 12.931 7.765 -20.950 1.00 91.25 187 SER A O 1
ATOM 1463 N N . LYS A 1 188 ? 13.844 8.075 -22.976 1.00 90.81 188 LYS A N 1
ATOM 1464 C CA . LYS A 1 188 ? 12.605 8.590 -23.595 1.00 90.81 188 LYS A CA 1
ATOM 1465 C C . LYS A 1 188 ? 11.435 7.618 -23.450 1.00 90.81 188 LYS A C 1
ATOM 1467 O O . LYS A 1 188 ? 10.316 8.053 -23.186 1.00 90.81 188 LYS A O 1
ATOM 1472 N N . ASP A 1 189 ? 11.697 6.323 -23.593 1.00 89.44 189 ASP A N 1
ATOM 1473 C CA . ASP A 1 189 ? 10.653 5.306 -23.531 1.00 89.44 189 ASP A CA 1
ATOM 1474 C C . ASP A 1 189 ? 10.096 5.158 -22.110 1.00 89.44 189 ASP A C 1
ATOM 1476 O O . ASP A 1 189 ? 8.880 5.094 -21.936 1.00 89.44 189 ASP A O 1
ATOM 1480 N N . ALA A 1 190 ? 10.953 5.187 -21.081 1.00 88.69 190 ALA A N 1
ATOM 1481 C CA . ALA A 1 190 ? 10.502 5.151 -19.689 1.00 88.69 190 ALA A CA 1
ATOM 1482 C C . ALA A 1 190 ? 9.680 6.397 -19.328 1.00 88.69 190 ALA A C 1
ATOM 1484 O O . ALA A 1 190 ? 8.672 6.299 -18.629 1.00 88.69 190 ALA A O 1
ATOM 1485 N N . LEU A 1 191 ? 10.055 7.562 -19.858 1.00 90.88 191 LEU A N 1
ATOM 1486 C CA . LEU A 1 191 ? 9.331 8.811 -19.633 1.00 90.88 191 LEU A CA 1
ATOM 1487 C C . LEU A 1 191 ? 7.939 8.797 -20.290 1.00 90.88 191 LEU A C 1
ATOM 1489 O O . LEU A 1 191 ? 6.966 9.250 -19.685 1.00 90.88 191 LEU A O 1
ATOM 1493 N N . LEU A 1 192 ? 7.816 8.211 -21.486 1.00 92.25 192 LEU A N 1
ATOM 1494 C CA . LEU A 1 192 ? 6.524 7.961 -22.141 1.00 92.25 192 LEU A CA 1
ATOM 1495 C C . LEU A 1 192 ? 5.692 6.887 -21.424 1.00 92.25 192 LEU A C 1
ATOM 1497 O O . LEU A 1 192 ? 4.463 6.907 -21.504 1.00 92.25 192 LEU A O 1
ATOM 1501 N N . LEU A 1 193 ? 6.342 5.977 -20.697 1.00 91.19 193 LEU A N 1
ATOM 1502 C CA . LEU A 1 193 ? 5.681 4.927 -19.927 1.00 91.19 193 LEU A CA 1
ATOM 1503 C C . LEU A 1 193 ? 4.991 5.475 -18.665 1.00 91.19 193 LEU A C 1
ATOM 1505 O O . LEU A 1 193 ? 3.948 4.958 -18.274 1.00 91.19 193 LEU A O 1
ATOM 1509 N N . VAL A 1 194 ? 5.506 6.551 -18.057 1.00 94.00 194 VAL A N 1
ATOM 1510 C CA . VAL A 1 194 ? 4.934 7.181 -16.846 1.00 94.00 194 VAL A CA 1
ATOM 1511 C C . VAL A 1 194 ? 3.433 7.494 -16.968 1.00 94.00 194 VAL A C 1
ATOM 1513 O O . VAL A 1 194 ? 2.673 7.023 -16.120 1.00 94.00 194 VAL A O 1
ATOM 1516 N N . PRO A 1 195 ? 2.946 8.257 -17.971 1.00 94.94 195 PRO A N 1
ATOM 1517 C CA . PRO A 1 195 ? 1.516 8.548 -18.086 1.00 94.94 195 PRO A CA 1
ATOM 1518 C C . PRO A 1 195 ? 0.673 7.287 -18.312 1.00 94.94 195 PRO A C 1
ATOM 1520 O O . PRO A 1 195 ? -0.450 7.213 -17.809 1.00 94.94 195 PRO A O 1
ATOM 1523 N N . LEU A 1 196 ? 1.207 6.279 -19.011 1.00 94.00 196 LEU A N 1
ATOM 1524 C CA . LEU A 1 196 ? 0.517 5.007 -19.219 1.00 94.00 196 LEU A CA 1
ATOM 1525 C C . LEU A 1 196 ? 0.388 4.221 -17.908 1.00 94.00 196 LEU A C 1
ATOM 1527 O O . LEU A 1 196 ? -0.705 3.773 -17.570 1.00 94.00 196 LEU A O 1
ATOM 1531 N N . LEU A 1 197 ? 1.477 4.105 -17.143 1.00 94.25 197 LEU A N 1
ATOM 1532 C CA . LEU A 1 197 ? 1.480 3.459 -15.829 1.00 94.25 197 LEU A CA 1
ATOM 1533 C C . LEU A 1 197 ? 0.583 4.197 -14.842 1.00 94.25 197 LEU A C 1
ATOM 1535 O O . LEU A 1 197 ? -0.122 3.556 -14.070 1.00 94.25 197 LEU A O 1
ATOM 1539 N N . LEU A 1 198 ? 0.555 5.529 -14.885 1.00 95.00 198 LEU A N 1
ATOM 1540 C CA . LEU A 1 198 ? -0.331 6.328 -14.046 1.00 95.00 198 LEU A CA 1
ATOM 1541 C C . LEU A 1 198 ? -1.804 6.069 -14.386 1.00 95.00 198 LEU A C 1
ATOM 1543 O O . LEU A 1 198 ? -2.615 5.839 -13.488 1.00 95.00 198 LEU A O 1
ATOM 1547 N N . ALA A 1 199 ? -2.151 6.059 -15.676 1.00 94.69 199 ALA A N 1
ATOM 1548 C CA . ALA A 1 199 ? -3.499 5.728 -16.126 1.00 94.69 199 ALA A CA 1
ATOM 1549 C C . ALA A 1 199 ? -3.886 4.300 -15.709 1.00 94.69 199 ALA A C 1
ATOM 1551 O O . ALA A 1 199 ? -4.947 4.101 -15.116 1.00 94.69 199 ALA A O 1
ATOM 1552 N N . ALA A 1 200 ? -3.004 3.323 -15.935 1.00 93.88 200 ALA A N 1
ATOM 1553 C CA . ALA A 1 200 ? -3.209 1.938 -15.525 1.00 93.88 200 ALA A CA 1
ATOM 1554 C C . ALA A 1 200 ? -3.384 1.815 -14.002 1.00 93.88 200 ALA A C 1
ATOM 1556 O O . ALA A 1 200 ? -4.334 1.186 -13.542 1.00 93.88 200 ALA A O 1
ATOM 1557 N N . ALA A 1 201 ? -2.540 2.481 -13.210 1.00 92.88 201 ALA A N 1
ATOM 1558 C CA . ALA A 1 201 ? -2.616 2.492 -11.753 1.00 92.88 201 ALA A CA 1
ATOM 1559 C C . ALA A 1 201 ? -3.974 3.015 -11.251 1.00 92.88 201 ALA A C 1
ATOM 1561 O O . ALA A 1 201 ? -4.550 2.461 -10.309 1.00 92.88 201 ALA A O 1
ATOM 1562 N N . ILE A 1 202 ? -4.519 4.053 -11.886 1.00 92.81 202 ILE A N 1
ATOM 1563 C CA . ILE A 1 202 ? -5.846 4.575 -11.543 1.00 92.81 202 ILE A CA 1
ATOM 1564 C C . ILE A 1 202 ? -6.936 3.581 -11.965 1.00 92.81 202 ILE A C 1
ATOM 1566 O O . ILE A 1 202 ? -7.803 3.244 -11.160 1.00 92.81 202 ILE A O 1
ATOM 1570 N N . VAL A 1 203 ? -6.889 3.071 -13.198 1.00 93.38 203 VAL A N 1
ATOM 1571 C CA . VAL A 1 203 ? -7.913 2.168 -13.755 1.00 93.38 203 VAL A CA 1
ATOM 1572 C C . VAL A 1 203 ? -8.017 0.865 -12.960 1.00 93.38 203 VAL A C 1
ATOM 1574 O O . VAL A 1 203 ? -9.123 0.467 -12.592 1.00 93.38 203 VAL A O 1
ATOM 1577 N N . VAL A 1 204 ? -6.881 0.245 -12.628 1.00 91.94 204 VAL A N 1
ATOM 1578 C CA . VAL A 1 204 ? -6.809 -1.025 -11.880 1.00 91.94 204 VAL A CA 1
ATOM 1579 C C . VAL A 1 204 ? -7.484 -0.925 -10.509 1.00 91.94 204 VAL A C 1
ATOM 1581 O O . VAL A 1 204 ? -7.964 -1.929 -9.992 1.00 91.94 204 VAL A O 1
ATOM 1584 N N . LYS A 1 205 ? -7.584 0.274 -9.923 1.00 90.69 205 LYS A N 1
ATOM 1585 C CA . LYS A 1 205 ? -8.292 0.488 -8.651 1.00 90.69 205 LYS A CA 1
ATOM 1586 C C . LYS A 1 205 ? -9.710 1.000 -8.855 1.00 90.69 205 LYS A C 1
ATOM 1588 O O . LYS A 1 205 ? -10.619 0.511 -8.195 1.00 90.69 205 LYS A O 1
ATOM 1593 N N . MET A 1 206 ? -9.926 1.921 -9.790 1.00 90.25 206 MET A N 1
ATOM 1594 C CA . MET A 1 206 ? -11.238 2.524 -10.040 1.00 90.25 206 MET A CA 1
ATOM 1595 C C . MET A 1 206 ? -12.269 1.553 -10.604 1.00 90.25 206 MET A C 1
ATOM 1597 O O . MET A 1 206 ? -13.443 1.657 -10.257 1.00 90.25 206 MET A O 1
ATOM 1601 N N . VAL A 1 207 ? -11.863 0.610 -11.455 1.00 91.88 207 VAL A N 1
ATOM 1602 C CA . VAL A 1 207 ? -12.807 -0.339 -12.059 1.00 91.88 207 VAL A CA 1
ATOM 1603 C C . VAL A 1 207 ? -13.359 -1.317 -11.012 1.00 91.88 207 VAL A C 1
ATOM 1605 O O . VAL A 1 207 ? -14.581 -1.362 -10.858 1.00 91.88 207 VAL A O 1
ATOM 1608 N N . PRO A 1 208 ? -12.531 -2.028 -10.214 1.00 89.38 208 PRO A N 1
ATOM 1609 C CA . PRO A 1 208 ? -13.045 -2.873 -9.132 1.00 89.38 208 PRO A CA 1
ATOM 1610 C C . PRO A 1 208 ? -13.813 -2.085 -8.069 1.00 89.38 208 PRO A C 1
ATOM 1612 O O . PRO A 1 208 ? -14.744 -2.612 -7.459 1.00 89.38 208 PRO A O 1
ATOM 1615 N N . MET A 1 209 ? -13.474 -0.805 -7.876 1.00 90.50 209 MET A N 1
ATOM 1616 C CA . MET A 1 209 ? -14.157 0.065 -6.923 1.00 90.50 209 MET A CA 1
ATOM 1617 C C . MET A 1 209 ? -15.653 0.198 -7.197 1.00 90.50 209 MET A C 1
ATOM 1619 O O . MET A 1 209 ? -16.424 0.399 -6.264 1.00 90.50 209 MET A O 1
ATOM 1623 N N . MET A 1 210 ? -16.089 0.037 -8.448 1.00 91.12 210 MET A N 1
ATOM 1624 C CA . MET A 1 210 ? -17.505 0.100 -8.815 1.00 91.12 210 MET A CA 1
ATOM 1625 C C . MET A 1 210 ? -18.364 -0.893 -8.022 1.00 91.12 210 MET A C 1
ATOM 1627 O O . MET A 1 210 ? -19.547 -0.639 -7.814 1.00 91.12 210 MET A O 1
ATOM 1631 N N . LEU A 1 211 ? -17.778 -1.971 -7.489 1.00 91.69 211 LEU A N 1
ATOM 1632 C CA . LEU A 1 211 ? -18.470 -2.902 -6.596 1.00 91.69 211 LEU A CA 1
ATOM 1633 C C . LEU A 1 211 ? -18.945 -2.248 -5.287 1.00 91.69 211 LEU A C 1
ATOM 1635 O O . LEU A 1 211 ? -19.974 -2.648 -4.746 1.00 91.69 211 LEU A O 1
ATOM 1639 N N . PHE A 1 212 ? -18.274 -1.200 -4.792 1.00 92.12 212 PHE A N 1
ATOM 1640 C CA . PHE A 1 212 ? -18.733 -0.476 -3.599 1.00 92.12 212 PHE A CA 1
ATOM 1641 C C . PHE A 1 212 ? -20.040 0.271 -3.834 1.00 92.12 212 PHE A C 1
ATOM 1643 O O . PHE A 1 212 ? -20.752 0.546 -2.869 1.00 92.12 212 PHE A O 1
ATOM 1650 N N . ARG A 1 213 ? -20.419 0.522 -5.092 1.00 93.69 213 ARG A N 1
ATOM 1651 C CA . ARG A 1 213 ? -21.705 1.139 -5.419 1.00 93.69 213 ARG A CA 1
ATOM 1652 C C . ARG A 1 213 ? -22.894 0.323 -4.907 1.00 93.69 213 ARG A C 1
ATOM 1654 O O . ARG A 1 213 ? -23.961 0.896 -4.696 1.00 93.69 213 ARG A O 1
ATOM 1661 N N . LEU A 1 214 ? -22.723 -0.982 -4.688 1.00 93.31 214 LEU A N 1
ATOM 1662 C CA . LEU A 1 214 ? -23.759 -1.850 -4.121 1.00 93.31 214 LEU A CA 1
ATOM 1663 C C . LEU A 1 214 ? -24.127 -1.467 -2.678 1.00 93.31 214 LEU A C 1
ATOM 1665 O O . LEU A 1 214 ? -25.262 -1.686 -2.265 1.00 93.31 214 LEU A O 1
ATOM 1669 N N . SER A 1 215 ? -23.194 -0.862 -1.938 1.00 92.56 215 SER A N 1
ATOM 1670 C CA . SER A 1 215 ? -23.347 -0.551 -0.509 1.00 92.56 215 SER A CA 1
ATOM 1671 C C . SER A 1 215 ? -23.198 0.937 -0.178 1.00 92.56 215 SER A C 1
ATOM 1673 O O . SER A 1 215 ? -23.586 1.350 0.912 1.00 92.56 215 SER A O 1
ATOM 1675 N N . PHE A 1 216 ? -22.644 1.736 -1.095 1.00 94.69 216 PHE A N 1
ATOM 1676 C CA . PHE A 1 216 ? -22.262 3.132 -0.875 1.00 94.69 216 PHE A CA 1
ATOM 1677 C C . PHE A 1 216 ? -22.689 4.043 -2.033 1.00 94.69 216 PHE A C 1
ATOM 1679 O O . PHE A 1 216 ? -23.012 3.600 -3.140 1.00 94.69 216 PHE A O 1
ATOM 1686 N N . THR A 1 217 ? -22.692 5.352 -1.782 1.00 94.88 217 THR A N 1
ATOM 1687 C CA . THR A 1 217 ? -23.011 6.375 -2.786 1.00 94.88 217 THR A CA 1
ATOM 1688 C C . THR A 1 217 ? -21.933 6.465 -3.870 1.00 94.88 217 THR A C 1
ATOM 1690 O O . THR A 1 217 ? -20.797 6.024 -3.692 1.00 94.88 217 THR A O 1
ATOM 1693 N N . TRP A 1 218 ? -22.255 7.092 -5.007 1.00 94.00 218 TRP A N 1
ATOM 1694 C CA . TRP A 1 218 ? -21.266 7.372 -6.057 1.00 94.00 218 TRP A CA 1
ATOM 1695 C C . TRP A 1 218 ? -20.075 8.179 -5.534 1.00 94.00 218 TRP A C 1
ATOM 1697 O O . TRP A 1 218 ? -18.931 7.870 -5.849 1.00 94.00 218 TRP A O 1
ATOM 1707 N N . LYS A 1 219 ? -20.345 9.176 -4.689 1.00 94.12 219 LYS A N 1
ATOM 1708 C CA . LYS A 1 219 ? -19.328 10.036 -4.080 1.00 94.12 219 LYS A CA 1
ATOM 1709 C C . LYS A 1 219 ? -18.357 9.228 -3.214 1.00 94.12 219 LYS A C 1
ATOM 1711 O O . LYS A 1 219 ? -17.152 9.327 -3.410 1.00 94.12 219 LYS A O 1
ATOM 1716 N N . GLU A 1 220 ? -18.882 8.378 -2.334 1.00 94.44 220 GLU A N 1
ATOM 1717 C CA . GLU A 1 220 ? -18.087 7.460 -1.506 1.00 94.44 220 GLU A CA 1
ATOM 1718 C C . GLU A 1 220 ? -17.324 6.434 -2.348 1.00 94.44 220 GLU A C 1
ATOM 1720 O O . GLU A 1 220 ? -16.161 6.159 -2.077 1.00 94.44 220 GLU A O 1
ATOM 1725 N N . THR A 1 221 ? -17.948 5.909 -3.404 1.00 95.50 221 THR A N 1
ATOM 1726 C CA . THR A 1 221 ? -17.326 4.940 -4.317 1.00 95.50 221 THR A CA 1
ATOM 1727 C C . THR A 1 221 ? -16.105 5.548 -5.008 1.00 95.50 221 THR A C 1
ATOM 1729 O O . THR A 1 221 ? -15.014 4.991 -4.932 1.00 95.50 221 THR A O 1
ATOM 1732 N N . PHE A 1 222 ? -16.240 6.730 -5.618 1.00 95.62 222 PHE A N 1
ATOM 1733 C CA . PHE A 1 222 ? -15.107 7.419 -6.246 1.00 95.62 222 PHE A CA 1
ATOM 1734 C C . PHE A 1 222 ? -14.055 7.865 -5.228 1.00 95.62 222 PHE A C 1
ATOM 1736 O O . PHE A 1 222 ? -12.859 7.786 -5.511 1.00 95.62 222 PHE A O 1
ATOM 1743 N N . ALA A 1 223 ? -14.476 8.291 -4.034 1.00 95.06 223 ALA A N 1
ATOM 1744 C CA . ALA A 1 223 ? -13.557 8.642 -2.961 1.00 95.06 223 ALA A CA 1
ATOM 1745 C C . ALA A 1 223 ? -12.716 7.425 -2.545 1.00 95.06 223 ALA A C 1
ATOM 1747 O O . ALA A 1 223 ? -11.487 7.496 -2.575 1.00 95.06 223 ALA A O 1
ATOM 1748 N N . ALA A 1 224 ? -13.351 6.289 -2.254 1.00 95.06 224 ALA A N 1
ATOM 1749 C CA . ALA A 1 224 ? -12.663 5.042 -1.936 1.00 95.06 224 ALA A CA 1
ATOM 1750 C C . ALA A 1 224 ? -11.682 4.646 -3.045 1.00 95.06 224 ALA A C 1
ATOM 1752 O O . ALA A 1 224 ? -10.521 4.374 -2.757 1.00 95.06 224 ALA A O 1
ATOM 1753 N N . GLY A 1 225 ? -12.104 4.716 -4.310 1.00 95.00 225 GLY A N 1
ATOM 1754 C CA . GLY A 1 225 ? -11.245 4.379 -5.445 1.00 95.00 225 GLY A CA 1
ATOM 1755 C C . GLY A 1 225 ? -10.034 5.292 -5.537 1.00 95.00 225 GLY A C 1
ATOM 1756 O O . GLY A 1 225 ? -8.926 4.825 -5.803 1.00 95.00 225 GLY A O 1
ATOM 1757 N N . SER A 1 226 ? -10.224 6.591 -5.277 1.00 95.56 226 SER A N 1
ATOM 1758 C CA . SER A 1 226 ? -9.119 7.547 -5.309 1.00 95.56 226 SER A CA 1
ATOM 1759 C C . SER A 1 226 ? -8.138 7.242 -4.195 1.00 95.56 226 SER A C 1
ATOM 1761 O O . SER A 1 226 ? -6.949 7.154 -4.457 1.00 95.56 226 SER A O 1
ATOM 1763 N N . LEU A 1 227 ? -8.625 6.966 -2.985 1.00 95.56 227 LEU A N 1
ATOM 1764 C CA . LEU A 1 227 ? -7.765 6.715 -1.841 1.00 95.56 227 LEU A CA 1
ATOM 1765 C C . LEU A 1 227 ? -7.014 5.384 -1.973 1.00 95.56 227 LEU A C 1
ATOM 1767 O O . LEU A 1 227 ? -5.817 5.333 -1.714 1.00 95.56 227 LEU A O 1
ATOM 1771 N N . LEU A 1 228 ? -7.682 4.328 -2.448 1.00 94.94 228 LEU A N 1
ATOM 1772 C CA . LEU A 1 228 ? -7.067 3.020 -2.709 1.00 94.94 228 LEU A CA 1
ATOM 1773 C C . LEU A 1 228 ? -6.068 3.041 -3.875 1.00 94.94 228 LEU A C 1
ATOM 1775 O O . LEU A 1 228 ? -5.263 2.115 -4.003 1.00 94.94 228 LEU A O 1
ATOM 1779 N N . SER A 1 229 ? -6.098 4.086 -4.707 1.00 95.19 229 SER A N 1
ATOM 1780 C CA . SER A 1 229 ? -5.101 4.315 -5.756 1.00 95.19 229 SER A CA 1
ATOM 1781 C C . SER A 1 229 ? -3.771 4.849 -5.220 1.00 95.19 229 SER A C 1
ATOM 1783 O O . SER A 1 229 ? -2.789 4.834 -5.964 1.00 95.19 229 SER A O 1
ATOM 1785 N N . ALA A 1 230 ? -3.705 5.277 -3.953 1.00 93.88 230 ALA A N 1
ATOM 1786 C CA . ALA A 1 230 ? -2.456 5.671 -3.315 1.00 93.88 230 ALA A CA 1
ATOM 1787 C C . ALA A 1 230 ? -1.504 4.470 -3.236 1.00 93.88 230 ALA A C 1
ATOM 1789 O O . ALA A 1 230 ? -1.841 3.434 -2.656 1.00 93.88 230 ALA A O 1
ATOM 1790 N N . ARG A 1 231 ? -0.306 4.620 -3.804 1.00 92.56 231 ARG A N 1
ATOM 1791 C CA . ARG A 1 231 ? 0.732 3.587 -3.839 1.00 92.56 231 ARG A CA 1
ATOM 1792 C C . ARG A 1 231 ? 2.036 4.161 -3.347 1.00 92.56 231 ARG A C 1
ATOM 1794 O O . ARG A 1 231 ? 2.366 5.295 -3.666 1.00 92.56 231 ARG A O 1
ATOM 1801 N N . LEU A 1 232 ? 2.762 3.376 -2.565 1.00 88.06 232 LEU A N 1
ATOM 1802 C CA . LEU A 1 232 ? 4.028 3.824 -2.012 1.00 88.06 232 LEU A CA 1
ATOM 1803 C C . LEU A 1 232 ? 4.888 2.643 -1.568 1.00 88.06 232 LEU A C 1
ATOM 1805 O O . LEU A 1 232 ? 5.835 2.284 -2.245 1.00 88.06 232 LEU A O 1
ATOM 1809 N N . SER A 1 233 ? 4.559 2.023 -0.438 1.00 85.94 233 SER A N 1
ATOM 1810 C CA . SER A 1 233 ? 5.492 1.111 0.223 1.00 85.94 233 SER A CA 1
ATOM 1811 C C . SER A 1 233 ? 5.694 -0.185 -0.558 1.00 85.94 233 SER A C 1
ATOM 1813 O O . SER A 1 233 ? 6.813 -0.528 -0.926 1.00 85.94 233 SER A O 1
ATOM 1815 N N . LEU A 1 234 ? 4.591 -0.870 -0.867 1.00 88.75 234 LEU A N 1
ATOM 1816 C CA . LEU A 1 234 ? 4.627 -2.170 -1.532 1.00 88.75 234 LEU A CA 1
ATOM 1817 C C . LEU A 1 234 ? 4.995 -2.072 -3.011 1.00 88.75 234 LEU A C 1
ATOM 1819 O O . LEU A 1 234 ? 5.703 -2.939 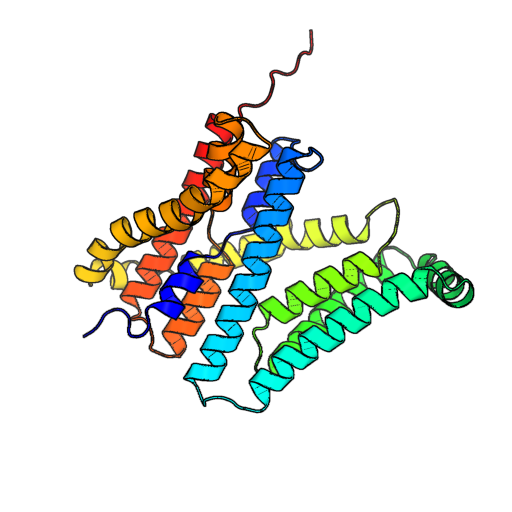-3.503 1.00 88.75 234 LEU A O 1
ATOM 1823 N N . ILE A 1 235 ? 4.557 -1.017 -3.711 1.00 92.81 235 ILE A N 1
ATOM 1824 C CA . ILE A 1 235 ? 4.899 -0.842 -5.130 1.00 92.81 235 ILE A CA 1
ATOM 1825 C C . ILE A 1 235 ? 6.412 -0.705 -5.332 1.00 92.81 235 ILE A C 1
ATOM 1827 O O . ILE A 1 235 ? 6.939 -1.250 -6.294 1.00 92.81 235 ILE A O 1
ATOM 1831 N N . ILE A 1 236 ? 7.099 -0.014 -4.416 1.00 90.19 236 ILE A N 1
ATOM 1832 C CA . ILE A 1 236 ? 8.545 0.212 -4.496 1.00 90.19 236 ILE A CA 1
ATOM 1833 C C . ILE A 1 236 ? 9.308 -1.054 -4.121 1.00 90.19 236 ILE A C 1
ATOM 1835 O O . ILE A 1 236 ? 10.257 -1.417 -4.802 1.00 90.19 236 ILE A O 1
ATOM 1839 N N . ALA A 1 237 ? 8.881 -1.761 -3.072 1.00 87.62 237 ALA A N 1
ATOM 1840 C CA . ALA A 1 237 ? 9.484 -3.048 -2.732 1.00 87.62 237 ALA A CA 1
ATOM 1841 C C . ALA A 1 237 ? 9.360 -4.040 -3.902 1.00 87.62 237 ALA A C 1
ATOM 1843 O O . ALA A 1 237 ? 10.349 -4.617 -4.339 1.00 87.62 237 ALA A O 1
ATOM 1844 N N . ALA A 1 238 ? 8.160 -4.155 -4.477 1.00 90.00 238 ALA A N 1
ATOM 1845 C CA . ALA A 1 238 ? 7.892 -5.017 -5.622 1.00 90.00 238 ALA A CA 1
ATOM 1846 C C . ALA A 1 238 ? 8.684 -4.618 -6.877 1.00 90.00 238 ALA A C 1
ATOM 1848 O O . ALA A 1 238 ? 9.122 -5.487 -7.630 1.00 90.00 238 ALA A O 1
ATOM 1849 N N . SER A 1 239 ? 8.892 -3.318 -7.114 1.00 92.06 239 SER A N 1
ATOM 1850 C CA . SER A 1 239 ? 9.695 -2.858 -8.247 1.00 92.06 239 SER A CA 1
ATOM 1851 C C . SER A 1 239 ? 11.189 -3.118 -8.053 1.00 92.06 239 SER A C 1
ATOM 1853 O O . SER A 1 239 ? 11.861 -3.435 -9.028 1.00 92.06 239 SER A O 1
ATOM 1855 N N . LEU A 1 240 ? 11.700 -3.060 -6.819 1.00 89.62 240 LEU A N 1
ATOM 1856 C CA . LEU A 1 240 ? 13.080 -3.447 -6.509 1.00 89.62 240 LEU A CA 1
ATOM 1857 C C . LEU A 1 240 ? 13.311 -4.943 -6.736 1.00 89.62 240 LEU A C 1
ATOM 1859 O O . LEU A 1 240 ? 14.259 -5.291 -7.428 1.00 89.62 240 LEU A O 1
ATOM 1863 N N . ILE A 1 241 ? 12.398 -5.804 -6.280 1.00 87.44 241 ILE A N 1
ATOM 1864 C CA . ILE A 1 241 ? 12.461 -7.253 -6.550 1.00 87.44 241 ILE A CA 1
ATOM 1865 C C . ILE A 1 241 ? 12.479 -7.513 -8.062 1.00 87.44 241 ILE A C 1
ATOM 1867 O O . ILE A 1 241 ? 13.316 -8.247 -8.583 1.00 87.44 241 ILE A O 1
ATOM 1871 N N . ALA A 1 242 ? 11.587 -6.852 -8.806 1.00 91.25 242 ALA A N 1
ATOM 1872 C CA . ALA A 1 242 ? 11.548 -6.977 -10.258 1.00 91.25 242 ALA A CA 1
ATOM 1873 C C . ALA A 1 242 ? 12.816 -6.437 -10.944 1.00 91.25 242 ALA A C 1
ATOM 1875 O O . ALA A 1 242 ? 13.180 -6.916 -12.016 1.00 91.25 242 ALA A O 1
ATOM 1876 N N . LEU A 1 243 ? 13.478 -5.434 -10.366 1.00 91.12 243 LEU A N 1
ATOM 1877 C CA . LEU A 1 243 ? 14.742 -4.904 -10.870 1.00 91.12 243 LEU A CA 1
ATOM 1878 C C . LEU A 1 243 ? 15.899 -5.878 -10.609 1.00 91.12 243 LEU A C 1
ATOM 1880 O O . LEU A 1 243 ? 16.696 -6.117 -11.512 1.00 91.12 243 LEU A O 1
ATOM 1884 N N . GLU A 1 244 ? 15.968 -6.459 -9.410 1.00 88.94 244 GLU A N 1
ATOM 1885 C CA . GLU A 1 244 ? 16.985 -7.442 -9.009 1.00 88.94 244 GLU A CA 1
ATOM 1886 C C . GLU A 1 244 ? 16.908 -8.722 -9.849 1.00 88.94 244 GLU A C 1
ATOM 1888 O O . GLU A 1 244 ? 17.935 -9.243 -10.276 1.00 88.94 244 GLU A O 1
ATOM 1893 N N . GLN A 1 245 ? 15.695 -9.165 -10.188 1.00 87.88 245 GLN A N 1
ATOM 1894 C CA . GLN A 1 245 ? 15.459 -10.283 -11.110 1.00 87.88 245 GLN A CA 1
ATOM 1895 C C . GLN A 1 245 ? 15.581 -9.895 -12.598 1.00 87.88 245 GLN A C 1
ATOM 1897 O O . GLN A 1 245 ? 15.224 -10.671 -13.486 1.00 87.88 245 GLN A O 1
ATOM 1902 N N . GLU A 1 246 ? 16.036 -8.674 -12.896 1.00 90.00 246 GLU A N 1
ATOM 1903 C CA . GLU A 1 246 ? 16.166 -8.115 -14.246 1.00 90.00 246 GLU A CA 1
ATOM 1904 C C . GLU A 1 246 ? 14.872 -8.155 -15.088 1.00 90.00 246 GLU A C 1
ATOM 1906 O O . GLU A 1 246 ? 14.925 -8.175 -16.325 1.00 90.00 246 GLU A O 1
ATOM 1911 N N . ILE A 1 247 ? 13.699 -8.183 -14.449 1.00 90.38 247 ILE A N 1
ATOM 1912 C CA . ILE A 1 247 ? 12.382 -8.162 -15.105 1.00 90.38 247 ILE A CA 1
ATOM 1913 C C . ILE A 1 247 ? 12.094 -6.772 -15.671 1.00 90.38 247 ILE A C 1
ATOM 1915 O O . ILE A 1 247 ? 11.491 -6.649 -16.740 1.00 90.38 247 ILE A O 1
ATOM 1919 N N . ILE A 1 248 ? 12.518 -5.733 -14.953 1.00 92.69 248 ILE A N 1
ATOM 1920 C CA . ILE A 1 248 ? 12.392 -4.334 -15.362 1.00 92.69 248 ILE A CA 1
ATOM 1921 C C . ILE A 1 248 ? 13.764 -3.668 -15.422 1.00 92.69 248 ILE A C 1
ATOM 1923 O O . ILE A 1 248 ? 14.701 -4.065 -14.737 1.00 92.69 248 ILE A O 1
ATOM 1927 N N . THR A 1 249 ? 13.882 -2.629 -16.243 1.00 92.81 249 THR A N 1
ATOM 1928 C CA . THR A 1 249 ? 15.108 -1.822 -16.316 1.00 92.81 249 THR A CA 1
ATOM 1929 C C . THR A 1 249 ? 15.158 -0.774 -15.194 1.00 92.81 249 THR A C 1
ATOM 1931 O O . THR A 1 249 ? 14.102 -0.386 -14.679 1.00 92.81 249 THR A O 1
ATOM 1934 N N . PRO A 1 250 ? 16.346 -0.235 -14.848 1.00 91.94 250 PRO A N 1
ATOM 1935 C CA . PRO A 1 250 ? 16.472 0.868 -13.889 1.00 91.94 250 PRO A CA 1
ATOM 1936 C C . PRO A 1 250 ? 15.576 2.068 -14.231 1.00 91.94 250 PRO A C 1
ATOM 1938 O O . PRO A 1 250 ? 14.889 2.603 -13.364 1.00 91.94 250 PRO A O 1
ATOM 1941 N N . ALA A 1 251 ? 15.484 2.424 -15.516 1.00 92.38 251 ALA A N 1
ATOM 1942 C CA . ALA A 1 251 ? 14.617 3.501 -15.983 1.00 92.38 251 ALA A CA 1
ATOM 1943 C C . ALA A 1 251 ? 13.121 3.226 -15.726 1.00 92.38 251 ALA A C 1
ATOM 1945 O O . ALA A 1 251 ? 12.379 4.132 -15.341 1.00 92.38 251 ALA A O 1
ATOM 1946 N N . VAL A 1 252 ? 12.665 1.978 -15.899 1.00 92.75 252 VAL A N 1
ATOM 1947 C CA . VAL A 1 252 ? 11.282 1.578 -15.582 1.00 92.75 252 VAL A CA 1
ATOM 1948 C C . VAL A 1 252 ? 11.043 1.570 -14.073 1.00 92.75 252 VAL A C 1
ATOM 1950 O O . VAL A 1 252 ? 9.988 2.025 -13.634 1.00 92.75 252 VAL A O 1
ATOM 1953 N N . ASN A 1 253 ? 12.017 1.133 -13.272 1.00 93.19 253 ASN A N 1
ATOM 1954 C CA . ASN A 1 253 ? 11.936 1.228 -11.815 1.00 93.19 253 ASN A CA 1
ATOM 1955 C C . ASN A 1 253 ? 11.762 2.691 -11.363 1.00 93.19 253 ASN A C 1
ATOM 1957 O O . ASN A 1 253 ? 10.832 2.997 -10.617 1.00 93.19 253 ASN A O 1
ATOM 1961 N N . SER A 1 254 ? 12.561 3.622 -11.898 1.00 93.12 254 SER A N 1
ATOM 1962 C CA . SER A 1 254 ? 12.384 5.057 -11.638 1.00 93.12 254 SER A CA 1
ATOM 1963 C C . SER A 1 254 ? 11.011 5.570 -12.093 1.00 93.12 254 SER A C 1
ATOM 1965 O O . SER A 1 254 ? 10.377 6.345 -11.377 1.00 93.12 254 SER A O 1
ATOM 1967 N N . ALA A 1 255 ? 10.494 5.115 -13.241 1.00 94.25 255 ALA A N 1
ATOM 1968 C CA . ALA A 1 255 ? 9.148 5.475 -13.693 1.00 94.25 255 ALA A CA 1
ATOM 1969 C C . ALA A 1 255 ? 8.057 4.993 -12.715 1.00 94.25 255 ALA A C 1
ATOM 1971 O O . ALA A 1 255 ? 7.127 5.743 -12.410 1.00 94.25 255 ALA A O 1
ATOM 1972 N N . ILE A 1 256 ? 8.185 3.775 -12.180 1.00 94.50 256 ILE A N 1
ATOM 1973 C CA . ILE A 1 256 ? 7.276 3.214 -11.171 1.00 94.50 256 ILE A CA 1
ATOM 1974 C C . ILE A 1 256 ? 7.339 4.020 -9.867 1.00 94.50 256 ILE A C 1
ATOM 1976 O O . ILE A 1 256 ? 6.291 4.369 -9.315 1.00 94.50 256 ILE A O 1
ATOM 1980 N N . ILE A 1 257 ? 8.540 4.379 -9.402 1.00 93.06 257 ILE A N 1
ATOM 1981 C CA . ILE A 1 257 ? 8.724 5.228 -8.215 1.00 93.06 257 ILE A CA 1
ATOM 1982 C C . ILE A 1 257 ? 8.058 6.595 -8.426 1.00 93.06 257 ILE A C 1
ATOM 1984 O O . ILE A 1 257 ? 7.337 7.071 -7.547 1.00 93.06 257 ILE A O 1
ATOM 1988 N N . LEU A 1 258 ? 8.207 7.205 -9.606 1.00 93.81 258 LEU A N 1
ATOM 1989 C CA . LEU A 1 258 ? 7.535 8.466 -9.923 1.00 93.81 258 LEU A CA 1
ATOM 1990 C C . LEU A 1 258 ? 6.004 8.325 -9.889 1.00 93.81 258 LEU A C 1
ATOM 1992 O O . LEU A 1 258 ? 5.317 9.179 -9.327 1.00 93.81 258 LEU A O 1
ATOM 1996 N N . VAL A 1 259 ? 5.453 7.236 -10.431 1.00 95.12 259 VAL A N 1
ATOM 1997 C CA . VAL A 1 259 ? 4.012 6.939 -10.342 1.00 95.12 259 VAL A CA 1
ATOM 1998 C C . VAL A 1 259 ? 3.570 6.777 -8.884 1.00 95.12 259 VAL A C 1
ATOM 2000 O O . VAL A 1 259 ? 2.512 7.286 -8.509 1.00 95.12 259 VAL A O 1
ATOM 2003 N N . ALA A 1 260 ? 4.375 6.134 -8.036 1.00 94.00 260 ALA A N 1
ATOM 2004 C CA . ALA A 1 260 ? 4.108 6.035 -6.603 1.00 94.00 260 ALA A CA 1
ATOM 2005 C C . ALA A 1 260 ? 4.050 7.428 -5.950 1.00 94.00 260 ALA A C 1
ATOM 2007 O O . ALA A 1 260 ? 3.057 7.764 -5.308 1.00 94.00 260 ALA A O 1
ATOM 2008 N N . ILE A 1 261 ? 5.040 8.291 -6.205 1.00 92.25 261 ILE A N 1
ATOM 2009 C CA . ILE A 1 261 ? 5.088 9.671 -5.686 1.00 92.25 261 ILE A CA 1
ATOM 2010 C C . ILE A 1 261 ? 3.866 10.488 -6.141 1.00 92.25 261 ILE A C 1
ATOM 2012 O O . ILE A 1 261 ? 3.228 11.179 -5.339 1.00 92.25 261 ILE A O 1
ATOM 2016 N N . ILE A 1 262 ? 3.499 10.399 -7.421 1.00 94.81 262 ILE A N 1
ATOM 2017 C CA . ILE A 1 262 ? 2.339 11.115 -7.967 1.00 94.81 262 ILE A CA 1
ATOM 2018 C C . ILE A 1 262 ? 1.049 10.605 -7.318 1.00 94.81 262 ILE A C 1
ATOM 2020 O O . ILE A 1 262 ? 0.238 11.398 -6.835 1.00 94.81 262 ILE A O 1
ATOM 2024 N N . THR A 1 263 ? 0.845 9.287 -7.281 1.00 95.19 263 THR A N 1
ATOM 2025 C CA . THR A 1 263 ? -0.393 8.702 -6.754 1.00 95.19 263 THR A CA 1
ATOM 2026 C C . THR A 1 263 ? -0.533 8.909 -5.253 1.00 95.19 263 THR A C 1
ATOM 2028 O O . THR A 1 263 ? -1.630 9.248 -4.816 1.00 95.19 263 THR A O 1
ATOM 2031 N N . VAL A 1 264 ? 0.535 8.781 -4.459 1.00 92.31 264 VAL A N 1
ATOM 2032 C CA . VAL A 1 264 ? 0.479 9.017 -3.009 1.00 92.31 264 VAL A CA 1
ATOM 2033 C C . VAL A 1 264 ? 0.181 10.474 -2.665 1.00 92.31 264 VAL A C 1
ATOM 2035 O O . VAL A 1 264 ? -0.477 10.741 -1.665 1.00 92.31 264 VAL A O 1
ATOM 2038 N N . THR A 1 265 ? 0.602 11.411 -3.517 1.00 92.19 265 THR A N 1
ATOM 2039 C CA . THR A 1 265 ? 0.349 12.844 -3.324 1.00 92.19 265 THR A CA 1
ATOM 2040 C C . THR A 1 265 ? -1.064 13.222 -3.768 1.00 92.19 265 THR A C 1
ATOM 2042 O O . THR A 1 265 ? -1.799 13.879 -3.035 1.00 92.19 265 THR A O 1
ATOM 2045 N N . LEU A 1 266 ? -1.484 12.793 -4.963 1.00 95.44 266 LEU A N 1
ATOM 2046 C CA . LEU A 1 266 ? -2.770 13.194 -5.541 1.00 95.44 266 LEU A CA 1
ATOM 2047 C C . LEU A 1 266 ? -3.964 12.462 -4.920 1.00 95.44 266 LEU A C 1
ATOM 2049 O O . LEU A 1 266 ? -5.026 13.062 -4.750 1.00 95.44 266 LEU A O 1
ATOM 2053 N N . SER A 1 267 ? -3.812 11.186 -4.564 1.00 95.31 267 SER A N 1
ATOM 2054 C CA . SER A 1 267 ? -4.925 10.348 -4.096 1.00 95.31 267 SER A CA 1
ATOM 2055 C C . SER A 1 267 ? -5.599 10.889 -2.825 1.00 95.31 267 SER A C 1
ATOM 2057 O O . SER A 1 267 ? -6.823 11.052 -2.839 1.00 95.31 267 SER A O 1
ATOM 2059 N N . PRO A 1 268 ? -4.865 11.265 -1.754 1.00 93.50 268 PRO A N 1
ATOM 2060 C CA . PRO A 1 268 ? -5.464 11.875 -0.566 1.00 93.50 268 PRO A CA 1
ATOM 2061 C C . PRO A 1 268 ? -6.124 13.230 -0.840 1.00 93.50 268 PRO A C 1
ATOM 2063 O O . PRO A 1 268 ? -7.140 13.549 -0.221 1.00 93.50 268 PRO A O 1
ATOM 2066 N N . ILE A 1 269 ? -5.582 14.025 -1.772 1.00 94.50 269 ILE A N 1
ATOM 2067 C CA . ILE A 1 269 ? -6.139 15.333 -2.154 1.00 94.50 269 ILE A CA 1
ATOM 2068 C C . ILE A 1 269 ? -7.494 15.142 -2.843 1.00 94.50 269 ILE A C 1
ATOM 2070 O O . ILE A 1 269 ? -8.476 15.799 -2.486 1.00 94.50 269 ILE A O 1
ATOM 2074 N N . VAL A 1 270 ? -7.570 14.214 -3.801 1.00 95.50 270 VAL A N 1
ATOM 2075 C CA . VAL A 1 270 ? -8.821 13.881 -4.495 1.00 95.50 270 VAL A CA 1
ATOM 2076 C C . VAL A 1 270 ? -9.841 13.311 -3.512 1.00 95.50 270 VAL A C 1
ATOM 2078 O O . VAL A 1 270 ? -10.978 13.785 -3.483 1.00 95.50 270 VAL A O 1
ATOM 2081 N N . PHE A 1 271 ? -9.427 12.376 -2.652 1.00 95.38 271 PHE A N 1
ATOM 2082 C CA . PHE A 1 271 ? -10.275 11.831 -1.592 1.00 95.38 271 PHE A CA 1
ATOM 2083 C C . PHE A 1 271 ? -10.845 12.937 -0.705 1.00 95.38 271 PHE A C 1
ATOM 2085 O O . PHE A 1 271 ? -12.049 13.001 -0.490 1.00 95.38 271 PHE A O 1
ATOM 2092 N N . SER A 1 272 ? -9.992 13.851 -0.250 1.00 92.00 272 SER A N 1
ATOM 2093 C CA . SER A 1 272 ? -10.358 14.976 0.611 1.00 92.00 272 SER A CA 1
ATOM 2094 C C . SER A 1 272 ? -11.345 15.940 -0.043 1.00 92.00 272 SER A C 1
ATOM 2096 O O . SER A 1 272 ? -12.240 16.462 0.618 1.00 92.00 272 SER A O 1
ATOM 2098 N N . LYS A 1 273 ? -11.210 16.174 -1.352 1.00 93.38 273 LYS A N 1
ATOM 2099 C CA . LYS A 1 273 ? -12.140 17.011 -2.117 1.00 93.38 273 LYS A CA 1
ATOM 2100 C C . LYS A 1 273 ? -13.497 16.329 -2.299 1.00 93.38 273 LYS A C 1
ATOM 2102 O O . LYS A 1 273 ? -14.529 16.999 -2.285 1.00 93.38 273 LYS A O 1
ATOM 2107 N N . LEU A 1 274 ? -13.497 15.007 -2.468 1.00 92.44 274 LEU A N 1
ATOM 2108 C CA . LEU A 1 274 ? -14.710 14.201 -2.578 1.00 92.44 274 LEU A CA 1
ATOM 2109 C C . LEU A 1 274 ? -15.356 13.928 -1.223 1.00 92.44 274 LEU A C 1
ATOM 2111 O O . LEU A 1 274 ? -16.563 13.787 -1.182 1.00 92.44 274 LEU A O 1
ATOM 2115 N N . MET A 1 275 ? -14.617 13.891 -0.123 1.00 89.06 275 MET A N 1
ATOM 2116 C CA . MET A 1 275 ? -15.131 13.679 1.233 1.00 89.06 275 MET A CA 1
ATOM 2117 C C . MET A 1 275 ? -14.734 14.867 2.116 1.00 89.06 275 MET A C 1
ATOM 2119 O O . MET A 1 275 ? -13.904 14.715 3.015 1.00 89.06 275 MET A O 1
ATOM 2123 N N . PRO A 1 276 ? -15.288 16.069 1.853 1.00 75.25 276 PRO A N 1
ATOM 2124 C CA . PRO A 1 276 ? -15.014 17.225 2.692 1.00 75.25 276 PRO A CA 1
ATOM 2125 C C . PRO A 1 276 ? -15.470 16.923 4.119 1.00 75.25 276 PRO A C 1
ATOM 2127 O O . PRO A 1 276 ? -16.505 16.278 4.308 1.00 75.25 276 PRO A O 1
ATOM 2130 N N . ASN A 1 277 ? -14.707 17.394 5.112 1.00 74.75 277 ASN A N 1
ATOM 2131 C CA . ASN A 1 277 ? -15.121 17.295 6.511 1.00 74.75 277 ASN A CA 1
ATOM 2132 C C . ASN A 1 277 ? -16.545 17.841 6.617 1.00 74.75 277 ASN A C 1
ATOM 2134 O O . ASN A 1 277 ? -16.806 18.961 6.165 1.00 74.75 277 ASN A O 1
ATOM 2138 N N . GLY A 1 278 ? -17.457 17.046 7.186 1.00 55.16 278 GLY A N 1
ATOM 2139 C CA . GLY A 1 278 ? -18.720 17.590 7.665 1.00 55.16 278 GLY A CA 1
ATOM 2140 C C . GLY A 1 278 ? -18.361 18.800 8.512 1.00 55.16 278 GLY A C 1
ATOM 2141 O O . GLY A 1 278 ? -17.495 18.685 9.385 1.00 55.16 278 GLY A O 1
ATOM 2142 N N . LYS A 1 279 ? -18.906 19.971 8.159 1.00 38.94 279 LYS A N 1
ATOM 2143 C CA . LYS A 1 279 ? -18.732 21.180 8.962 1.00 38.94 279 LYS A CA 1
ATOM 2144 C C . LYS A 1 279 ? -18.970 20.768 10.408 1.00 38.94 279 LYS A C 1
ATOM 2146 O O . LYS A 1 279 ? -19.962 20.101 10.686 1.00 38.94 279 LYS A O 1
ATOM 2151 N N . SER A 1 280 ? -18.034 21.111 11.279 1.00 40.44 280 SER A N 1
ATOM 2152 C CA . SER A 1 280 ? -18.304 21.203 12.702 1.00 40.44 280 SER A CA 1
ATOM 2153 C C . SER A 1 280 ? -19.570 22.047 12.849 1.00 40.44 280 SER A C 1
ATOM 2155 O O . SER A 1 280 ? -19.528 23.262 12.662 1.00 40.44 280 SER A O 1
ATOM 2157 N N . GLU A 1 281 ? -20.706 21.392 13.069 1.00 36.41 281 GLU A N 1
ATOM 2158 C CA . GLU A 1 281 ? -21.837 21.995 13.759 1.00 36.41 281 GLU A CA 1
ATOM 2159 C C . GLU A 1 281 ? -21.356 22.230 15.192 1.00 36.41 281 GLU A C 1
ATOM 2161 O O . GLU A 1 281 ? -21.537 21.403 16.076 1.00 36.41 281 GLU A O 1
ATOM 2166 N N . GLU A 1 282 ? -20.619 23.319 15.372 1.00 35.72 282 GLU A N 1
ATOM 2167 C CA . GLU A 1 282 ? -20.435 23.980 16.655 1.00 35.72 282 GLU A CA 1
ATOM 2168 C C . GLU A 1 282 ? -20.911 25.415 16.418 1.00 35.72 282 GLU A C 1
ATOM 2170 O O . GLU A 1 282 ? -20.210 26.234 15.815 1.00 35.72 282 GLU A O 1
ATOM 2175 N N . GLU A 1 283 ? -22.189 25.622 16.755 1.00 32.25 283 GLU A N 1
ATOM 2176 C CA . GLU A 1 283 ? -22.748 26.913 17.173 1.00 32.25 283 GLU A CA 1
ATOM 2177 C C . GLU A 1 283 ? -22.053 27.409 18.447 1.00 32.25 283 GLU A C 1
ATOM 2179 O O . GLU A 1 283 ? -21.727 26.562 19.314 1.00 32.25 283 GLU A O 1
#

Mean predicted aligned error: 8.46 Å

Solvent-accessible surface area (backbone atoms only — not comparable to full-atom values): 14767 Å² total; per-residue (Å²): 128,80,63,60,76,46,70,65,59,53,52,40,34,52,57,32,31,24,64,88,53,44,51,55,55,28,50,76,66,68,29,49,87,37,77,66,34,42,51,48,50,52,52,45,53,51,40,37,51,52,35,51,51,50,47,45,52,50,55,51,38,73,76,72,40,100,46,71,48,59,53,43,53,52,46,53,49,50,51,46,54,50,49,55,54,46,52,60,54,39,68,72,33,73,69,53,40,47,56,51,50,62,54,59,72,48,54,69,66,54,54,41,52,50,44,51,50,45,30,51,51,29,25,52,49,17,51,77,43,76,37,54,44,70,56,16,38,51,52,24,52,52,52,43,58,68,73,55,79,51,96,78,45,56,55,61,52,53,50,46,50,47,40,65,73,49,52,50,58,51,50,54,49,52,52,60,70,69,51,47,62,66,52,20,70,71,31,66,66,30,54,63,42,32,64,53,51,42,52,48,32,44,45,69,29,42,60,67,26,58,62,42,48,82,83,40,52,70,58,56,22,53,21,47,19,33,36,54,33,15,21,44,64,52,31,47,53,46,38,49,54,34,38,75,71,63,34,32,43,73,29,43,40,29,27,52,47,50,39,21,56,51,28,47,58,48,13,56,54,52,19,44,70,57,56,58,76,75,72,79,88,71,130

Foldseek 3Di:
DPQFQDPVLLLLLLQAFDPVQLQVLCVVLVNCPPPLSVVLSVVNLVSNLVSLLVLQLVLVCLVPHPDVLNVLSVVVVVVLVVLLVVLVVLCVDPVSVVVLVVVVPDDLVVLLVVLVVQQVVLLVSCVVSVHDSVNSNSSSVVSSVSSPPDPVCSSVVVVVCCCVVPVVVVLVVVLVVLQDPVLQVVDPVLVVCLVVSLVSSLCSQLVVLVVCVVPDPPLSSVLSSLNRSQADDSSLVSLVSCVVSVSHDSNNSSSSSVSNVVSNVVSSVSSCVSSPRDPPPDD

pLDDT: mean 82.08, std 13.55, range [32.25, 95.62]